Protein AF-0000000067513233 (afdb_homodimer)

Sequence (274 aa):
MIPERLVLDAGPLIALLHRSDPDHEEAVRGFRRLAEGGARLFLPMPVLFEVFKWLLFQAGPKAAREGLAKVEEGVVVVPFTLEDLEEVCLLLARLPGWGGTLEDTGVALLALRLGAPVWTLNYRDLGAFPALRFWTPMIPERLVLDAGPLIALLHRSDPDHEEAVRGFRRLAEGGARLFLPMPVLFEVFKWLLFQAGPKAAREGLAKVEEGVVVVPFTLEDLEEVCLLLARLPGWGGTLEDTGVALLALRLGAPVWTLNYRDLGAFPALRFWTP

Organism: Thermus thermophilus (strain ATCC 27634 / DSM 579 / HB8) (NCBI:txid300852)

Radius of gyration: 18.93 Å; Cα contacts (8 Å, |Δi|>4): 441; chains: 2; bounding box: 43×56×41 Å

InterPro domains:
  IPR002716 PIN domain [PF01850] (7-122)
  IPR029060 PIN-like domain superfamily [SSF88723] (5-133)

Solvent-accessible surface area (backbone atoms only — not comparable to full-atom values): 14603 Å² total; per-residue (Å²): 134,72,52,64,43,34,28,46,41,43,47,45,54,44,18,49,74,32,78,84,37,92,50,14,66,59,25,47,52,30,53,49,51,34,58,75,62,60,35,45,39,33,29,37,38,60,36,52,48,49,40,33,44,50,30,31,76,75,63,30,40,62,47,15,53,53,48,47,54,54,49,60,73,68,36,48,72,37,68,60,45,71,67,51,50,52,51,45,54,55,50,47,68,75,38,64,81,50,82,51,45,66,50,50,47,44,44,52,50,49,19,61,75,67,72,24,29,32,34,61,75,63,64,73,59,54,58,86,44,80,85,64,48,73,49,77,114,133,72,52,63,44,34,28,47,42,44,47,44,54,45,18,48,74,32,78,85,37,92,51,13,66,58,26,48,52,30,53,50,51,33,57,75,62,60,34,46,40,33,30,37,40,61,34,52,48,50,40,34,44,50,30,33,76,73,62,30,41,62,48,14,52,52,47,47,53,54,49,60,73,66,34,47,72,37,67,61,46,69,68,51,52,52,50,45,53,55,51,47,68,76,37,63,82,50,82,53,47,66,51,50,47,44,43,52,51,53,20,61,75,67,71,24,30,34,33,62,74,64,61,74,62,53,57,87,43,80,87,63,46,73,50,77,115

Nearest PDB structures (foldseek):
  5wz4-assembly1_B  TM=8.500E-01  e=8.900E-07  Mycobacterium tuberculosis H37Rv
  5wzf-assembly1_A  TM=8.574E-01  e=2.858E-06  Mycobacterium tuberculosis H37Rv
  4chg-assembly3_E  TM=7.855E-01  e=1.410E-05  Mycobacterium tuberculosis H37Rv
  5k8j-assembly1_B  TM=7.163E-01  e=5.444E-05  Caulobacter vibrioides CB15
  1y82-assembly2_D  TM=7.295E-01  e=3.883E-04  Pyrococcus furiosus

Secondary structure (DSSP, 8-state):
---SEEEE-HHHHHHHH-TTSTTHHHHHHHHHHHHHHTPEEEEEHHHHHHHHHHHHHHH-HHHHHHHHHHHHHHSEEE---HHHHHHHHHHHHH-TT----HHHHHHHHHHHHHT--EE-S-GGGGTT-TT--B---/---SEEEE-HHHHHHHH-TTSTTHHHHHHHHHHHHHHTPEEEEEHHHHHHHHHHHHHHH-HHHHHHHHHHHHHHSEEE---HHHHHHHHHHHHH-TT----HHHHHHHHHHHHHT--EE-S-GGGGTT-TT--B---

Foldseek 3Di:
DADQEEEEALALLLLCLPVPDPCNVQSVVVLVVNVVVNHAYEYEVVRLVVNLVVCCVPPNNVSSVVSSVVDVVRHHYDYCDPVNVVVLVVVCVVVVPQPADVSLSSRLVVCVVVVHAYEDPDCRNNVVPPSHHHDGD/DADQEEEEALALLLLCLPVPRPCNVQSVVVLVVNVVVNHAYEYEVVRLVVNLVVCCVPPNNVSSVVSSVVDVVRHHYDYCDPVNVVVLVVVCVVVVPQPADVSLSSRLVVCVVVVHAYEDPDCRNNVVPPSHHHDGD

pLDDT: mean 95.74, std 3.19, range [80.38, 98.88]

Structure (mmCIF, N/CA/C/O backbone):
data_AF-0000000067513233-model_v1
#
loop_
_entity.id
_entity.type
_entity.pdbx_description
1 polymer 'PIN domain-containing protein'
#
loop_
_atom_site.group_PDB
_atom_site.id
_atom_site.type_symbol
_atom_site.label_atom_id
_atom_site.label_alt_id
_atom_site.label_comp_id
_atom_site.label_asym_id
_atom_site.label_entity_id
_atom_site.label_seq_id
_atom_site.pdbx_PDB_ins_code
_atom_site.Cartn_x
_atom_site.Cartn_y
_atom_site.Cartn_z
_atom_site.occupancy
_atom_site.B_iso_or_equiv
_atom_site.auth_seq_id
_atom_site.auth_comp_id
_atom_site.auth_asym_id
_atom_site.auth_atom_id
_atom_site.pdbx_PDB_model_num
ATOM 1 N N . MET A 1 1 ? -6.922 25.969 15.281 1 89 1 MET A N 1
ATOM 2 C CA . MET A 1 1 ? -6.102 25.391 16.328 1 89 1 MET A CA 1
ATOM 3 C C . MET A 1 1 ? -5.293 24.203 15.805 1 89 1 MET A C 1
ATOM 5 O O . MET A 1 1 ? -5.77 23.453 14.953 1 89 1 MET A O 1
ATOM 9 N N . ILE A 1 2 ? -4.082 24.188 16.25 1 96.19 2 ILE A N 1
ATOM 10 C CA . ILE A 1 2 ? -3.215 23.094 15.828 1 96.19 2 ILE A CA 1
ATOM 11 C C . ILE A 1 2 ? -3.533 21.844 16.641 1 96.19 2 ILE A C 1
ATOM 13 O O . ILE A 1 2 ? -3.537 21.875 17.875 1 96.19 2 ILE A O 1
ATOM 17 N N . PRO A 1 3 ? -3.875 20.812 15.945 1 97.88 3 PRO A N 1
ATOM 18 C CA . PRO A 1 3 ? -4.156 19.578 16.688 1 97.88 3 PRO A CA 1
ATOM 19 C C . PRO A 1 3 ? -2.904 18.969 17.328 1 97.88 3 PRO A C 1
ATOM 21 O O . PRO A 1 3 ? -1.8 19.156 16.797 1 97.88 3 PRO A O 1
ATOM 24 N N . GLU A 1 4 ? -3.094 18.25 18.422 1 97.62 4 GLU A N 1
ATOM 25 C CA . GLU A 1 4 ? -1.978 17.547 19.047 1 97.62 4 GLU A CA 1
ATOM 26 C C . GLU A 1 4 ? -1.502 16.391 18.188 1 97.62 4 GLU A C 1
ATOM 28 O O . GLU A 1 4 ? -0.301 16.125 18.094 1 97.62 4 GLU A O 1
ATOM 33 N N . ARG A 1 5 ? -2.5 15.672 17.656 1 98.56 5 ARG A N 1
ATOM 34 C CA . ARG A 1 5 ? -2.273 14.562 16.734 1 98.56 5 ARG A CA 1
ATOM 35 C C . ARG A 1 5 ? -3.021 14.773 15.422 1 98.56 5 ARG A C 1
ATOM 37 O O . ARG A 1 5 ? -4.148 15.273 15.422 1 98.56 5 ARG A O 1
ATOM 44 N N . LEU A 1 6 ? -2.371 14.414 14.352 1 98.81 6 LEU A N 1
ATOM 45 C CA . LEU A 1 6 ? -2.961 14.562 13.023 1 98.81 6 LEU A CA 1
ATOM 46 C C . LEU A 1 6 ? -2.602 13.383 12.125 1 98.81 6 LEU A C 1
ATOM 48 O O . LEU A 1 6 ? -1.452 12.938 12.117 1 98.81 6 LEU A O 1
ATOM 52 N N . VAL A 1 7 ? -3.525 12.805 11.5 1 98.88 7 VAL A N 1
ATOM 53 C CA . VAL A 1 7 ? -3.283 11.766 10.508 1 98.88 7 VAL A CA 1
ATOM 54 C C . VAL A 1 7 ? -3.193 12.391 9.117 1 98.88 7 VAL A C 1
ATOM 56 O O . VAL A 1 7 ? -4.039 13.203 8.734 1 98.88 7 VAL A O 1
ATOM 59 N N . LEU A 1 8 ? -2.154 12.039 8.398 1 98.75 8 LEU A N 1
ATOM 60 C CA . LEU A 1 8 ? -1.925 12.609 7.078 1 98.75 8 LEU A CA 1
ATOM 61 C C . LEU A 1 8 ? -2.404 11.656 5.984 1 98.75 8 LEU A C 1
ATOM 63 O O . LEU A 1 8 ? -2.219 10.438 6.09 1 98.75 8 LEU A O 1
ATOM 67 N N . ASP A 1 9 ? -3.043 12.234 4.977 1 98.31 9 ASP A N 1
ATOM 68 C CA . ASP A 1 9 ? -3.256 11.578 3.691 1 98.31 9 ASP A CA 1
ATOM 69 C C . ASP A 1 9 ? -2.131 11.906 2.713 1 98.31 9 ASP A C 1
ATOM 71 O O . ASP A 1 9 ? -1.192 12.625 3.059 1 98.31 9 ASP A O 1
ATOM 75 N N . ALA A 1 10 ? -2.236 11.344 1.53 1 98.06 10 ALA A N 1
ATOM 76 C CA . ALA A 1 10 ? -1.126 11.469 0.589 1 98.06 10 ALA A CA 1
ATOM 77 C C . ALA A 1 10 ? -1.061 12.883 0.004 1 98.06 10 ALA A C 1
ATOM 79 O O . ALA A 1 10 ? 0.027 13.398 -0.266 1 98.06 10 ALA A O 1
ATOM 80 N N . GLY A 1 11 ? -2.221 13.539 -0.162 1 97.44 11 GLY A N 1
ATOM 81 C CA . GLY A 1 11 ? -2.326 14.805 -0.863 1 97.44 11 GLY A CA 1
ATOM 82 C C . GLY A 1 11 ? -1.412 15.875 -0.298 1 97.44 11 GLY A C 1
ATOM 83 O O . GLY A 1 11 ? -0.582 16.438 -1.019 1 97.44 11 GLY A O 1
ATOM 84 N N . PRO A 1 12 ? -1.551 16.172 0.97 1 98.38 12 PRO A N 1
ATOM 85 C CA . PRO A 1 12 ? -0.721 17.219 1.572 1 98.38 12 PRO A CA 1
ATOM 86 C C . PRO A 1 12 ? 0.773 16.922 1.45 1 98.38 12 PRO A C 1
ATOM 88 O O . PRO A 1 12 ? 1.569 17.844 1.249 1 98.38 12 PRO A O 1
ATOM 91 N N . LEU A 1 13 ? 1.169 15.648 1.583 1 98.38 13 LEU A N 1
ATOM 92 C CA . LEU A 1 13 ? 2.578 15.289 1.473 1 98.38 13 LEU A CA 1
ATOM 93 C C . LEU A 1 13 ? 3.074 15.461 0.041 1 98.38 13 LEU A C 1
ATOM 95 O O . LEU A 1 13 ? 4.172 15.984 -0.182 1 98.38 13 LEU A O 1
ATOM 99 N N . ILE A 1 14 ? 2.277 14.992 -0.937 1 97.81 14 ILE A N 1
ATOM 100 C CA . ILE A 1 14 ? 2.635 15.148 -2.344 1 97.81 14 ILE A CA 1
ATOM 101 C C . ILE A 1 14 ? 2.748 16.625 -2.688 1 97.81 14 ILE A C 1
ATOM 103 O O . ILE A 1 14 ? 3.717 17.062 -3.324 1 97.81 14 ILE A O 1
ATOM 107 N N . ALA A 1 15 ? 1.782 17.422 -2.225 1 97.75 15 ALA A N 1
ATOM 108 C CA . ALA A 1 15 ? 1.809 18.875 -2.455 1 97.75 15 ALA A CA 1
ATOM 109 C C . ALA A 1 15 ? 3.055 19.5 -1.84 1 97.75 15 ALA A C 1
ATOM 111 O O . ALA A 1 15 ? 3.646 20.422 -2.42 1 97.75 15 ALA A O 1
ATOM 112 N N . LEU A 1 16 ? 3.449 19.062 -0.661 1 97.94 16 LEU A N 1
ATOM 113 C CA . LEU A 1 16 ? 4.633 19.578 0.018 1 97.94 16 LEU A CA 1
ATOM 114 C C . LEU A 1 16 ? 5.895 19.281 -0.784 1 97.94 16 LEU A C 1
ATOM 116 O O . LEU A 1 16 ? 6.75 20.141 -0.953 1 97.94 16 LEU A O 1
ATOM 120 N N . LEU A 1 17 ? 5.973 18.078 -1.379 1 97.31 17 LEU A N 1
ATOM 121 C CA . LEU A 1 17 ? 7.219 17.562 -1.936 1 97.31 17 LEU A CA 1
ATOM 122 C C . LEU A 1 17 ? 7.332 17.906 -3.42 1 97.31 17 LEU A C 1
ATOM 124 O O . LEU A 1 17 ? 8.406 17.781 -4.008 1 97.31 17 LEU A O 1
ATOM 128 N N . HIS A 1 18 ? 6.234 18.234 -4.004 1 95.44 18 HIS A N 1
ATOM 129 C CA . HIS A 1 18 ? 6.219 18.578 -5.422 1 95.44 18 HIS A CA 1
ATOM 130 C C . HIS A 1 18 ? 6.027 20.078 -5.617 1 95.44 18 HIS A C 1
ATOM 132 O O . HIS A 1 18 ? 4.895 20.562 -5.66 1 95.44 18 HIS A O 1
ATOM 138 N N . ARG A 1 19 ? 6.988 20.812 -5.957 1 94.44 19 ARG A N 1
ATOM 139 C CA . ARG A 1 19 ? 7.027 22.266 -5.953 1 94.44 19 ARG A CA 1
ATOM 140 C C . ARG A 1 19 ? 6.043 22.844 -6.969 1 94.44 19 ARG A C 1
ATOM 142 O O . ARG A 1 19 ? 5.531 23.953 -6.785 1 94.44 19 ARG A O 1
ATOM 149 N N . SER A 1 20 ? 5.785 22.109 -8.047 1 94.25 20 SER A N 1
ATOM 150 C CA . SER A 1 20 ? 4.918 22.641 -9.094 1 94.25 20 SER A CA 1
ATOM 151 C C . SER A 1 20 ? 3.455 22.312 -8.812 1 94.25 20 SER A C 1
ATOM 153 O O . SER A 1 20 ? 2.578 22.641 -9.625 1 94.25 20 SER A O 1
ATOM 155 N N . ASP A 1 21 ? 3.215 21.625 -7.699 1 95.38 21 ASP A N 1
ATOM 156 C CA . ASP A 1 21 ? 1.837 21.328 -7.32 1 95.38 21 ASP A CA 1
ATOM 157 C C . ASP A 1 21 ? 1.065 22.609 -7.008 1 95.38 21 ASP A C 1
ATOM 159 O O . ASP A 1 21 ? 1.588 23.516 -6.344 1 95.38 21 ASP A O 1
ATOM 163 N N . PRO A 1 22 ? -0.157 22.75 -7.48 1 96.44 22 PRO A N 1
ATOM 164 C CA . PRO A 1 22 ? -0.942 23.953 -7.219 1 96.44 22 PRO A CA 1
ATOM 165 C C . PRO A 1 22 ? -1.142 24.219 -5.727 1 96.44 22 PRO A C 1
ATOM 167 O O . PRO A 1 22 ? -1.318 25.359 -5.32 1 96.44 22 PRO A O 1
ATOM 170 N N . ASP A 1 23 ? -1.075 23.172 -4.922 1 97 23 ASP A N 1
ATOM 171 C CA . ASP A 1 23 ? -1.316 23.312 -3.486 1 97 23 ASP A CA 1
ATOM 172 C C . ASP A 1 23 ? -0.002 23.375 -2.711 1 97 23 ASP A C 1
ATOM 174 O O . ASP A 1 23 ? 0.007 23.25 -1.484 1 97 23 ASP A O 1
ATOM 178 N N . HIS A 1 24 ? 1.13 23.547 -3.396 1 97.88 24 HIS A N 1
ATOM 179 C CA . HIS A 1 24 ? 2.443 23.469 -2.766 1 97.88 24 HIS A CA 1
ATOM 180 C C . HIS A 1 24 ? 2.584 24.516 -1.664 1 97.88 24 HIS A C 1
ATOM 182 O O . HIS A 1 24 ? 2.961 24.188 -0.537 1 97.88 24 HIS A O 1
ATOM 188 N N . GLU A 1 25 ? 2.234 25.75 -1.944 1 97.81 25 GLU A N 1
ATOM 189 C CA . GLU A 1 25 ? 2.42 26.828 -0.977 1 97.81 25 GLU A CA 1
ATOM 190 C C . GLU A 1 25 ? 1.547 26.609 0.257 1 97.81 25 GLU A C 1
ATOM 192 O O . GLU A 1 25 ? 1.987 26.859 1.383 1 97.81 25 GLU A O 1
ATOM 197 N N . GLU A 1 26 ? 0.381 26.188 0.024 1 97.31 26 GLU A N 1
ATOM 198 C CA . GLU A 1 26 ? -0.511 25.906 1.144 1 97.31 26 GLU A CA 1
ATOM 199 C C . GLU A 1 26 ? 0.016 24.75 1.985 1 97.31 26 GLU A C 1
ATOM 201 O O . GLU A 1 26 ? -0.091 24.766 3.213 1 97.31 26 GLU A O 1
ATOM 206 N N . ALA A 1 27 ? 0.52 23.703 1.369 1 98.19 27 ALA A N 1
ATOM 207 C CA . ALA A 1 27 ? 1.098 22.562 2.078 1 98.19 27 ALA A CA 1
ATOM 208 C C . ALA A 1 27 ? 2.29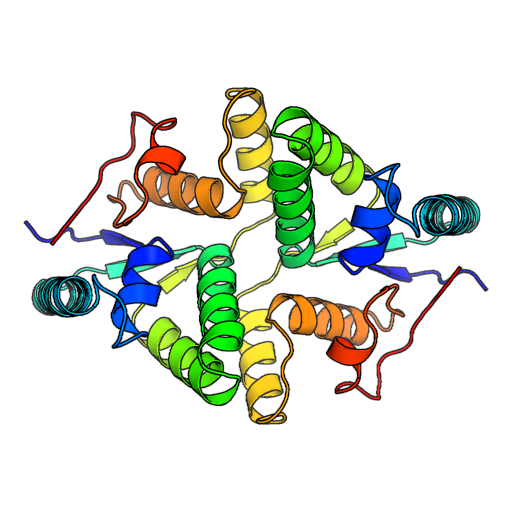5 23 2.922 1 98.19 27 ALA A C 1
ATOM 210 O O . ALA A 1 27 ? 2.416 22.594 4.086 1 98.19 27 ALA A O 1
ATOM 211 N N . VAL A 1 28 ? 3.148 23.828 2.346 1 98 28 VAL A N 1
ATOM 212 C CA . VAL A 1 28 ? 4.316 24.312 3.068 1 98 28 VAL A CA 1
ATOM 213 C C . VAL A 1 28 ? 3.873 25.094 4.309 1 98 28 VAL A C 1
ATOM 215 O O . VAL A 1 28 ? 4.371 24.844 5.41 1 98 28 VAL A O 1
ATOM 218 N N . ARG A 1 29 ? 2.953 26 4.102 1 97.88 29 ARG A N 1
ATOM 219 C CA . ARG A 1 29 ? 2.441 26.797 5.219 1 97.88 29 ARG A CA 1
ATOM 220 C C . ARG A 1 29 ? 1.815 25.891 6.281 1 97.88 29 ARG A C 1
ATOM 222 O O . ARG A 1 29 ? 2.029 26.094 7.48 1 97.88 29 ARG A O 1
ATOM 229 N N . GLY A 1 30 ? 1.032 24.938 5.816 1 98.25 30 GLY A N 1
ATOM 230 C CA . GLY A 1 30 ? 0.389 24.016 6.734 1 98.25 30 GLY A CA 1
ATOM 231 C C . GLY A 1 30 ? 1.375 23.219 7.562 1 98.25 30 GLY A C 1
ATOM 232 O O . GLY A 1 30 ? 1.243 23.125 8.789 1 98.25 30 GLY A O 1
ATOM 233 N N . PHE A 1 31 ? 2.361 22.609 6.957 1 98.25 31 PHE A N 1
ATOM 234 C CA . PHE A 1 31 ? 3.338 21.797 7.668 1 98.25 31 PHE A CA 1
ATOM 235 C C . PHE A 1 31 ? 4.164 22.656 8.625 1 98.25 31 PHE A C 1
ATOM 237 O O . PHE A 1 31 ? 4.559 22.188 9.695 1 98.25 31 PHE A O 1
ATOM 244 N N . ARG A 1 32 ? 4.434 23.906 8.219 1 97.81 32 ARG A N 1
ATOM 245 C CA . ARG A 1 32 ? 5.133 24.812 9.117 1 97.81 32 ARG A CA 1
ATOM 246 C C . ARG A 1 32 ? 4.316 25.094 10.375 1 97.81 32 ARG A C 1
ATOM 248 O O . ARG A 1 32 ? 4.848 25.047 11.484 1 97.81 32 ARG A O 1
ATOM 255 N N . ARG A 1 33 ? 3.047 25.375 10.172 1 98 33 ARG A N 1
ATOM 256 C CA . ARG A 1 33 ? 2.156 25.625 11.305 1 98 33 ARG A CA 1
ATOM 257 C C . ARG A 1 33 ? 2.096 24.406 12.227 1 98 33 ARG A C 1
ATOM 259 O O . ARG A 1 33 ? 2.127 24.547 13.453 1 98 33 ARG A O 1
ATOM 266 N N . LEU A 1 34 ? 1.993 23.266 11.664 1 98.25 34 LEU A N 1
ATOM 267 C CA . LEU A 1 34 ? 1.936 22.031 12.445 1 98.25 34 LEU A CA 1
ATOM 268 C C . LEU A 1 34 ? 3.217 21.828 13.25 1 98.25 34 LEU A C 1
ATOM 270 O O . LEU A 1 34 ? 3.168 21.469 14.422 1 98.25 34 LEU A O 1
ATOM 274 N N . ALA A 1 35 ? 4.324 22.047 12.602 1 96.81 35 ALA A N 1
ATOM 275 C CA . ALA A 1 35 ? 5.617 21.906 13.258 1 96.81 35 ALA A CA 1
ATOM 276 C C . ALA A 1 35 ? 5.762 22.891 14.414 1 96.81 35 ALA A C 1
ATOM 278 O O . ALA A 1 35 ? 6.191 22.531 15.508 1 96.81 35 ALA A O 1
ATOM 279 N N . GLU A 1 36 ? 5.359 24.109 14.188 1 96.75 36 GLU A N 1
ATOM 280 C CA . GLU A 1 36 ? 5.453 25.172 15.195 1 96.75 36 GLU A CA 1
ATOM 281 C C . GLU A 1 36 ? 4.516 24.891 16.375 1 96.75 36 GLU A C 1
ATOM 283 O O . GLU A 1 36 ? 4.832 25.219 17.516 1 96.75 36 GLU A O 1
ATOM 288 N N . GLY A 1 37 ? 3.43 24.328 16.078 1 97.12 37 GLY A N 1
ATOM 289 C CA . GLY A 1 37 ? 2.432 24.047 17.094 1 97.12 37 GLY A CA 1
ATOM 290 C C . GLY A 1 37 ? 2.701 22.766 17.844 1 97.12 37 GLY A C 1
ATOM 291 O O . GLY A 1 37 ? 1.997 22.438 18.812 1 97.12 37 GLY A O 1
ATOM 292 N N . GLY A 1 38 ? 3.662 21.953 17.344 1 96.94 38 GLY A N 1
ATOM 293 C CA . GLY A 1 38 ? 4.07 20.75 18.047 1 96.94 38 GLY A CA 1
ATOM 294 C C . GLY A 1 38 ? 3.18 19.547 17.766 1 96.94 38 GLY A C 1
ATOM 295 O O . GLY A 1 38 ? 3.082 18.625 18.578 1 96.94 38 GLY A O 1
ATOM 296 N N . ALA A 1 39 ? 2.504 19.578 16.656 1 98.25 39 ALA A N 1
ATOM 297 C CA . ALA A 1 39 ? 1.621 18.469 16.281 1 98.25 39 ALA A CA 1
ATOM 298 C C . ALA A 1 39 ? 2.418 17.203 16 1 98.25 39 ALA A C 1
ATOM 300 O O . ALA A 1 39 ? 3.48 17.25 15.383 1 98.25 39 ALA A O 1
ATOM 301 N N . ARG A 1 40 ? 1.932 16.047 16.547 1 98.44 40 ARG A N 1
ATOM 302 C CA . ARG A 1 40 ? 2.459 14.75 16.125 1 98.44 40 ARG A CA 1
ATOM 303 C C . ARG A 1 40 ? 1.732 14.234 14.891 1 98.44 40 ARG A C 1
ATOM 305 O O . ARG A 1 40 ? 0.509 14.086 14.906 1 98.44 40 ARG A O 1
ATOM 312 N N . LEU A 1 41 ? 2.475 14 13.867 1 98.81 41 LEU A N 1
ATOM 313 C CA . LEU A 1 41 ? 1.901 13.617 12.586 1 98.81 41 LEU A CA 1
ATOM 314 C C . LEU A 1 41 ? 2.004 12.109 12.375 1 98.81 41 LEU A C 1
ATOM 316 O O . LEU A 1 41 ? 3.078 11.523 12.539 1 98.81 41 LEU A O 1
ATOM 320 N N . PHE A 1 42 ? 0.91 11.469 12.086 1 98.88 42 PHE A N 1
ATOM 321 C CA . PHE A 1 42 ? 0.845 10.031 11.844 1 98.88 42 PHE A CA 1
ATOM 322 C C . PHE A 1 42 ? 0.505 9.742 10.391 1 98.88 42 PHE A C 1
ATOM 324 O O . PHE A 1 42 ? -0.33 10.422 9.789 1 98.88 42 PHE A O 1
ATOM 331 N N . LEU A 1 43 ? 1.158 8.797 9.828 1 98.81 43 LEU A N 1
ATOM 332 C CA . LEU A 1 43 ? 0.978 8.406 8.438 1 98.81 43 LEU A CA 1
ATOM 333 C C . LEU A 1 43 ? 0.791 6.898 8.312 1 98.81 43 LEU A C 1
ATOM 335 O O . LEU A 1 43 ? 1.717 6.129 8.578 1 98.81 43 LEU A O 1
ATOM 339 N N . PRO A 1 44 ? -0.446 6.461 7.926 1 98.25 44 PRO A N 1
ATOM 340 C CA . PRO A 1 44 ? -0.537 5.031 7.617 1 98.25 44 PRO A CA 1
ATOM 341 C C . PRO A 1 44 ? 0.454 4.594 6.539 1 98.25 44 PRO A C 1
ATOM 343 O O . PRO A 1 44 ? 0.598 5.27 5.52 1 98.25 44 PRO A O 1
ATOM 346 N N . MET A 1 45 ? 1.066 3.531 6.734 1 97.62 45 MET A N 1
ATOM 347 C CA . MET A 1 45 ? 2.137 3.059 5.863 1 97.62 45 MET A CA 1
ATOM 348 C C . MET A 1 45 ? 1.655 2.951 4.422 1 97.62 45 MET A C 1
ATOM 350 O O . MET A 1 45 ? 2.381 3.309 3.49 1 97.62 45 MET A O 1
ATOM 354 N N . PRO A 1 46 ? 0.421 2.498 4.102 1 97.25 46 PRO A N 1
ATOM 355 C CA . PRO A 1 46 ? -0.012 2.438 2.703 1 97.25 46 PRO A CA 1
ATOM 356 C C . PRO A 1 46 ? 0.021 3.801 2.016 1 97.25 46 PRO A C 1
ATOM 358 O O . PRO A 1 46 ? 0.237 3.881 0.804 1 97.25 46 PRO A O 1
ATOM 361 N N . VAL A 1 47 ? -0.175 4.852 2.77 1 98.06 47 VAL A N 1
ATOM 362 C CA . VAL A 1 47 ? -0.134 6.203 2.221 1 98.06 47 VAL A CA 1
ATOM 363 C C . VAL A 1 47 ? 1.299 6.562 1.833 1 98.06 47 VAL A C 1
ATOM 365 O O . VAL A 1 47 ? 1.524 7.254 0.838 1 98.06 47 VAL A O 1
ATOM 368 N N . LEU A 1 48 ? 2.246 6.094 2.639 1 98.06 48 LEU A N 1
ATOM 369 C CA . LEU A 1 48 ? 3.652 6.289 2.301 1 98.06 48 LEU A CA 1
ATOM 370 C C . LEU A 1 48 ? 3.98 5.66 0.951 1 98.06 48 LEU A C 1
ATOM 372 O O . LEU A 1 48 ? 4.73 6.238 0.159 1 98.06 48 LEU A O 1
ATOM 376 N N . PHE A 1 49 ? 3.414 4.504 0.688 1 97.75 49 PHE A N 1
ATOM 377 C CA . PHE A 1 49 ? 3.615 3.834 -0.591 1 97.75 49 PHE A CA 1
ATOM 378 C C . PHE A 1 49 ? 3.092 4.688 -1.739 1 97.75 49 PHE A C 1
ATOM 380 O O . PHE A 1 49 ? 3.729 4.781 -2.791 1 97.75 49 PHE A O 1
ATOM 387 N N . GLU A 1 50 ? 1.99 5.301 -1.542 1 97.56 50 GLU A N 1
ATOM 388 C CA . GLU A 1 50 ? 1.397 6.172 -2.555 1 97.56 50 GLU A CA 1
ATOM 389 C C . GLU A 1 50 ? 2.287 7.379 -2.834 1 97.56 50 GLU A C 1
ATOM 391 O O . GLU A 1 50 ? 2.52 7.73 -3.994 1 97.56 50 GLU A O 1
ATOM 396 N N . VAL A 1 51 ? 2.748 7.969 -1.783 1 97.88 51 VAL A N 1
ATOM 397 C CA . VAL A 1 51 ? 3.586 9.156 -1.916 1 97.88 51 VAL A CA 1
ATOM 398 C C . VAL A 1 51 ? 4.867 8.805 -2.666 1 97.88 51 VAL A C 1
ATOM 400 O O . VAL A 1 51 ? 5.258 9.5 -3.605 1 97.88 51 VAL A O 1
ATOM 403 N N . PHE A 1 52 ? 5.449 7.695 -2.27 1 97.88 52 PHE A N 1
ATOM 404 C CA . PHE A 1 52 ? 6.672 7.246 -2.92 1 97.88 52 PHE A CA 1
ATOM 405 C C . PHE A 1 52 ? 6.438 7 -4.406 1 97.88 52 PHE A C 1
ATOM 407 O O . PHE A 1 52 ? 7.211 7.465 -5.246 1 97.88 52 PHE A O 1
ATOM 414 N N . LYS A 1 53 ? 5.422 6.312 -4.652 1 97.44 53 LYS A N 1
ATOM 415 C CA . LYS A 1 53 ? 5.098 5.934 -6.023 1 97.44 53 LYS A CA 1
ATOM 416 C C . LYS A 1 53 ? 4.805 7.16 -6.883 1 97.44 53 LYS A C 1
ATOM 418 O O . LYS A 1 53 ? 5.246 7.242 -8.031 1 97.44 53 LYS A O 1
ATOM 423 N N . TRP A 1 54 ? 4.066 8.055 -6.367 1 97.25 54 TRP A N 1
ATOM 424 C CA . TRP A 1 54 ? 3.781 9.297 -7.086 1 97.25 54 TRP A CA 1
ATOM 425 C C . TRP A 1 54 ? 5.07 10.039 -7.426 1 97.25 54 TRP A C 1
ATOM 427 O O . TRP A 1 54 ? 5.281 10.43 -8.578 1 97.25 54 TRP A O 1
ATOM 437 N N . LEU A 1 55 ? 5.973 10.203 -6.453 1 96.69 55 LEU A N 1
ATOM 438 C CA . LEU A 1 55 ? 7.234 10.906 -6.66 1 96.69 55 LEU A CA 1
ATOM 439 C C . LEU A 1 55 ? 8.102 10.172 -7.676 1 96.69 55 LEU A C 1
ATOM 441 O O . LEU A 1 55 ? 8.742 10.805 -8.523 1 96.69 55 LEU A O 1
ATOM 445 N N . LEU A 1 56 ? 8.07 8.883 -7.535 1 96.06 56 LEU A N 1
ATOM 446 C CA . LEU A 1 56 ? 8.852 8.055 -8.445 1 96.06 56 LEU A CA 1
ATOM 447 C C . LEU A 1 56 ? 8.445 8.312 -9.898 1 96.06 56 LEU A C 1
ATOM 449 O O . LEU A 1 56 ? 9.305 8.555 -10.75 1 96.06 56 LEU A O 1
ATOM 453 N N . PHE A 1 57 ? 7.168 8.359 -10.156 1 96.06 57 PHE A N 1
ATOM 454 C CA . PHE A 1 57 ? 6.676 8.438 -11.523 1 96.06 57 PHE A CA 1
ATOM 455 C C . PHE A 1 57 ? 6.676 9.883 -12.016 1 96.06 57 PHE A C 1
ATOM 457 O O . PHE A 1 57 ? 6.867 10.141 -13.211 1 96.06 57 PHE A O 1
ATOM 464 N N . GLN A 1 58 ? 6.543 10.82 -11.125 1 96 58 GLN A N 1
ATOM 465 C CA . GLN A 1 58 ? 6.434 12.219 -11.523 1 96 58 GLN A CA 1
ATOM 466 C C . GLN A 1 58 ? 7.805 12.891 -11.57 1 96 58 GLN A C 1
ATOM 468 O O . GLN A 1 58 ? 8.047 13.773 -12.391 1 96 58 GLN A O 1
ATOM 473 N N . ALA A 1 59 ? 8.75 12.453 -10.664 1 94.38 59 ALA A N 1
ATOM 474 C CA . ALA A 1 59 ? 9.984 13.219 -10.5 1 94.38 59 ALA A CA 1
ATOM 475 C C . ALA A 1 59 ? 11.203 12.312 -10.547 1 94.38 59 ALA A C 1
ATOM 477 O O . ALA A 1 59 ? 12.344 12.789 -10.5 1 94.38 59 ALA A O 1
ATOM 478 N N . GLY A 1 60 ? 11.023 11.008 -10.625 1 94.12 60 GLY A N 1
ATOM 479 C CA . GLY A 1 60 ? 12.125 10.078 -10.789 1 94.12 60 GLY A CA 1
ATOM 480 C C . GLY A 1 60 ? 12.594 9.469 -9.477 1 94.12 60 GLY A C 1
ATOM 481 O O . GLY A 1 60 ? 12.109 9.844 -8.406 1 94.12 60 GLY A O 1
ATOM 482 N N . PRO A 1 61 ? 13.523 8.516 -9.562 1 94.44 61 PRO A N 1
ATOM 483 C CA . PRO A 1 61 ? 13.945 7.727 -8.406 1 94.44 61 PRO A CA 1
ATOM 484 C C . PRO A 1 61 ? 14.617 8.57 -7.324 1 94.44 61 PRO A C 1
ATOM 486 O O . PRO A 1 61 ? 14.406 8.336 -6.129 1 94.44 61 PRO A O 1
ATOM 489 N N . LYS A 1 62 ? 15.453 9.508 -7.707 1 93.5 62 LYS A N 1
ATOM 490 C CA . LYS A 1 62 ? 16.125 10.352 -6.73 1 93.5 62 LYS A CA 1
ATOM 491 C C . LYS A 1 62 ? 15.133 11.141 -5.891 1 93.5 62 LYS A C 1
ATOM 493 O O . LYS A 1 62 ? 15.227 11.172 -4.664 1 93.5 62 LYS A O 1
ATOM 498 N N . ALA A 1 63 ? 14.164 11.703 -6.531 1 94 63 ALA A N 1
ATOM 499 C CA . ALA A 1 63 ? 13.133 12.469 -5.84 1 94 63 ALA A CA 1
ATOM 500 C C . ALA A 1 63 ? 12.32 11.578 -4.902 1 94 63 ALA A C 1
ATOM 502 O O . ALA A 1 63 ? 11.969 11.984 -3.797 1 94 63 ALA A O 1
ATOM 503 N N . ALA A 1 64 ? 12 10.398 -5.355 1 95.75 64 ALA A N 1
ATOM 504 C CA . ALA A 1 64 ? 11.234 9.438 -4.555 1 95.75 64 ALA A CA 1
ATOM 505 C C . ALA A 1 64 ? 12 9.062 -3.285 1 95.75 64 ALA A C 1
ATOM 507 O O . ALA A 1 64 ? 11.422 9.055 -2.193 1 95.75 64 ALA A O 1
ATOM 508 N N . ARG A 1 65 ? 13.281 8.828 -3.395 1 94.5 65 ARG A N 1
ATOM 509 C CA . ARG A 1 65 ? 14.102 8.438 -2.252 1 94.5 65 ARG A CA 1
ATOM 510 C C . ARG A 1 65 ? 14.25 9.586 -1.266 1 94.5 65 ARG A C 1
ATOM 512 O O . ARG A 1 65 ? 14.164 9.391 -0.052 1 94.5 65 ARG A O 1
ATOM 519 N N . GLU A 1 66 ? 14.531 10.734 -1.806 1 94.06 66 GLU A N 1
ATOM 520 C CA . GLU A 1 66 ? 14.664 11.914 -0.954 1 94.06 66 GLU A CA 1
ATOM 521 C C . GLU A 1 66 ? 13.344 12.234 -0.249 1 94.06 66 GLU A C 1
ATOM 523 O O . GLU A 1 66 ? 13.336 12.602 0.928 1 94.06 66 GLU A O 1
ATOM 528 N N . GLY A 1 67 ? 12.242 12.141 -1.034 1 95.5 67 GLY A N 1
ATOM 529 C CA . GLY A 1 67 ? 10.93 12.328 -0.436 1 95.5 67 GLY A CA 1
ATOM 530 C C . GLY A 1 67 ? 10.633 11.344 0.675 1 95.5 67 GLY A C 1
ATOM 531 O O . GLY A 1 67 ? 10.125 11.719 1.733 1 95.5 67 GLY A O 1
ATOM 532 N N . LEU A 1 68 ? 10.938 10.102 0.441 1 95.69 68 LEU A N 1
ATOM 533 C CA . LEU A 1 68 ? 10.758 9.062 1.445 1 95.69 68 LEU A CA 1
ATOM 534 C C . LEU A 1 68 ? 11.516 9.406 2.727 1 95.69 68 LEU A C 1
ATOM 536 O O . LEU A 1 68 ? 10.953 9.312 3.822 1 95.69 68 LEU A O 1
ATOM 540 N N . ALA A 1 69 ? 12.766 9.766 2.621 1 94.5 69 ALA A N 1
ATOM 541 C CA . ALA A 1 69 ? 13.602 10.125 3.768 1 94.5 69 ALA A CA 1
ATOM 542 C C . ALA A 1 69 ? 13.008 11.312 4.527 1 94.5 69 ALA A C 1
ATOM 544 O O . ALA A 1 69 ? 12.953 11.305 5.758 1 94.5 69 ALA A O 1
ATOM 545 N N . LYS A 1 70 ? 12.555 12.281 3.824 1 95.38 70 LYS A N 1
ATOM 546 C CA . LYS A 1 70 ? 11.977 13.477 4.43 1 95.38 70 LYS A CA 1
ATOM 547 C C . LYS A 1 70 ? 10.695 13.141 5.195 1 95.38 70 LYS A C 1
ATOM 549 O O . LYS A 1 70 ? 10.477 13.648 6.297 1 95.38 70 LYS A O 1
ATOM 554 N N . VAL A 1 71 ? 9.852 12.312 4.582 1 96.56 71 VAL A N 1
ATOM 555 C CA . VAL A 1 71 ? 8.602 11.922 5.23 1 96.56 71 VAL A CA 1
ATOM 556 C C . VAL A 1 71 ? 8.906 11.133 6.504 1 96.56 71 VAL A C 1
ATOM 558 O O . VAL A 1 71 ? 8.344 11.414 7.566 1 96.56 71 VAL A O 1
ATOM 561 N N . GLU A 1 72 ? 9.773 10.203 6.422 1 94.75 72 GLU A N 1
ATOM 562 C CA . GLU A 1 72 ? 10.078 9.359 7.57 1 94.75 72 GLU A CA 1
ATOM 563 C C . GLU A 1 72 ? 10.648 10.18 8.727 1 94.75 72 GLU A C 1
ATOM 565 O O . GLU A 1 72 ? 10.43 9.844 9.891 1 94.75 72 GLU A O 1
ATOM 570 N N . GLU A 1 73 ? 11.328 11.258 8.406 1 94.19 73 GLU A N 1
ATOM 571 C CA . GLU A 1 73 ? 11.914 12.117 9.422 1 94.19 73 GLU A CA 1
ATOM 572 C C . GLU A 1 73 ? 10.836 12.914 10.156 1 94.19 73 GLU A C 1
ATOM 574 O O . GLU A 1 73 ? 11 13.25 11.336 1 94.19 73 GLU A O 1
ATOM 579 N N . GLY A 1 74 ? 9.758 13.133 9.508 1 95.88 74 GLY A N 1
ATOM 580 C CA . GLY A 1 74 ? 8.828 14.125 10.023 1 95.88 74 GLY A CA 1
ATOM 581 C C . GLY A 1 74 ? 7.531 13.516 10.531 1 95.88 74 GLY A C 1
ATOM 582 O O . GLY A 1 74 ? 6.715 14.203 11.148 1 95.88 74 GLY A O 1
ATOM 583 N N . VAL A 1 75 ? 7.371 12.242 10.273 1 98.19 75 VAL A N 1
ATOM 584 C CA . VAL A 1 75 ? 6.078 11.672 10.641 1 98.19 75 VAL A CA 1
ATOM 585 C C . VAL A 1 75 ? 6.277 10.312 11.305 1 98.19 75 VAL A C 1
ATOM 587 O O . VAL A 1 75 ? 7.348 9.711 11.195 1 98.19 75 VAL A O 1
ATOM 590 N N . VAL A 1 76 ? 5.328 9.906 12.133 1 98.31 76 VAL A N 1
ATOM 591 C CA . VAL A 1 76 ? 5.25 8.547 12.656 1 98.31 76 VAL A CA 1
ATOM 592 C C . VAL A 1 76 ? 4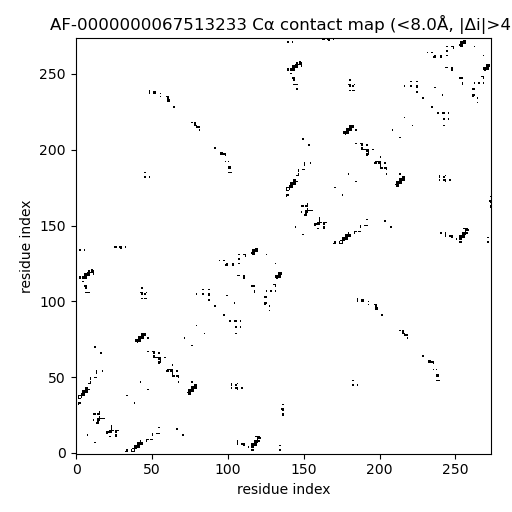.535 7.648 11.656 1 98.31 76 VAL A C 1
ATOM 594 O O . VAL A 1 76 ? 3.314 7.738 11.492 1 98.31 76 VAL A O 1
ATOM 597 N N . VAL A 1 77 ? 5.266 6.785 11.023 1 98.44 77 VAL A N 1
ATOM 598 C CA . VAL A 1 77 ? 4.664 5.832 10.094 1 98.44 77 VAL A CA 1
ATOM 599 C C . VAL A 1 77 ? 4.016 4.688 10.867 1 98.44 77 VAL A C 1
ATOM 601 O O . VAL A 1 77 ? 4.664 4.055 11.703 1 98.44 77 VAL A O 1
ATOM 604 N N . VAL A 1 78 ? 2.793 4.395 10.633 1 98.31 78 VAL A N 1
ATOM 605 C CA . VAL A 1 78 ? 2.055 3.357 11.344 1 98.31 78 VAL A CA 1
ATOM 606 C C . VAL A 1 78 ? 1.791 2.178 10.414 1 98.31 78 VAL A C 1
ATOM 608 O O . VAL A 1 78 ? 1.108 2.324 9.398 1 98.31 78 VAL A O 1
ATOM 611 N N . PRO A 1 79 ? 2.305 1.016 10.758 1 97.5 79 PRO A N 1
ATOM 612 C CA . PRO A 1 79 ? 2.072 -0.161 9.914 1 97.5 79 PRO A CA 1
ATOM 613 C C . PRO A 1 79 ? 0.593 -0.513 9.781 1 97.5 79 PRO A C 1
ATOM 615 O O . PRO A 1 79 ? -0.197 -0.215 10.688 1 97.5 79 PRO A O 1
ATOM 618 N N . PHE A 1 80 ? 0.235 -1.049 8.625 1 97.44 80 PHE A N 1
ATOM 619 C CA . PHE A 1 80 ? -1.071 -1.649 8.383 1 97.44 80 PHE A CA 1
ATOM 620 C C . PHE A 1 80 ? -1.033 -3.15 8.641 1 97.44 80 PHE A C 1
ATOM 622 O O . PHE A 1 80 ? -0.431 -3.902 7.871 1 97.44 80 PHE A O 1
ATOM 629 N N . THR A 1 81 ? -1.695 -3.637 9.75 1 97.19 81 THR A N 1
ATOM 630 C CA . THR A 1 81 ? -1.574 -5.008 10.234 1 97.19 81 THR A CA 1
ATOM 631 C C . THR A 1 81 ? -2.672 -5.891 9.648 1 97.19 81 THR A C 1
ATOM 633 O O . THR A 1 81 ? -3.568 -5.398 8.961 1 97.19 81 THR A O 1
ATOM 636 N N . LEU A 1 82 ? -2.51 -7.203 9.922 1 96.94 82 LEU A N 1
ATOM 637 C CA . LEU A 1 82 ? -3.564 -8.133 9.523 1 96.94 82 LEU A CA 1
ATOM 638 C C . LEU A 1 82 ? -4.871 -7.809 10.242 1 96.94 82 LEU A C 1
ATOM 640 O O . LEU A 1 82 ? -5.953 -7.992 9.68 1 96.94 82 LEU A O 1
ATOM 644 N N . GLU A 1 83 ? -4.734 -7.348 11.477 1 96.69 83 GLU A N 1
ATOM 645 C CA . GLU A 1 83 ? -5.918 -6.914 12.211 1 96.69 83 GLU A CA 1
ATOM 646 C C . GLU A 1 83 ? -6.574 -5.711 11.539 1 96.69 83 GLU A C 1
ATOM 648 O O . GLU A 1 83 ? -7.801 -5.625 11.469 1 96.69 83 GLU A O 1
ATOM 653 N N . ASP A 1 84 ? -5.789 -4.793 11.055 1 96.62 84 ASP A N 1
ATOM 654 C CA . ASP A 1 84 ? -6.32 -3.658 10.305 1 96.62 84 ASP A CA 1
ATOM 655 C C . ASP A 1 84 ? -7.047 -4.121 9.047 1 96.62 84 ASP A C 1
ATOM 657 O O . ASP A 1 84 ? -8.109 -3.604 8.711 1 96.62 84 ASP A O 1
ATOM 661 N N . LEU A 1 85 ? -6.422 -5.059 8.336 1 96.12 85 LEU A N 1
ATOM 662 C CA . LEU A 1 85 ? -7.035 -5.59 7.125 1 96.12 85 LEU A CA 1
ATOM 663 C C . LEU A 1 85 ? -8.398 -6.195 7.43 1 96.12 85 LEU A C 1
ATOM 665 O O . LEU A 1 85 ? -9.359 -5.984 6.68 1 96.12 85 LEU A O 1
ATOM 669 N N . GLU A 1 86 ? -8.484 -6.938 8.531 1 95.56 86 GLU A N 1
ATOM 670 C CA . GLU A 1 86 ? -9.758 -7.508 8.945 1 95.56 86 GLU A CA 1
ATOM 671 C C . GLU A 1 86 ? -10.789 -6.418 9.219 1 95.56 86 GLU A C 1
ATOM 673 O O . GLU A 1 86 ? -11.945 -6.527 8.805 1 95.56 86 GLU A O 1
ATOM 678 N N . GLU A 1 87 ? -10.367 -5.414 9.914 1 94.94 87 GLU A N 1
ATOM 679 C CA . GLU A 1 87 ? -11.258 -4.301 10.227 1 94.94 87 GLU A CA 1
ATOM 680 C C . GLU A 1 87 ? -11.719 -3.59 8.953 1 94.94 87 GLU A C 1
ATOM 682 O O . GLU A 1 87 ? -12.883 -3.197 8.844 1 94.94 87 GLU A O 1
ATOM 687 N N . VAL A 1 88 ? -10.844 -3.461 8.055 1 92.56 88 VAL A N 1
ATOM 688 C CA . VAL A 1 88 ? -11.156 -2.82 6.781 1 92.56 88 VAL A CA 1
ATOM 689 C C . VAL A 1 88 ? -12.195 -3.652 6.023 1 92.56 88 VAL A C 1
ATOM 691 O O . VAL A 1 88 ? -13.125 -3.104 5.434 1 92.56 88 VAL A O 1
ATOM 694 N N . CYS A 1 89 ? -11.945 -4.93 5.996 1 91.25 89 CYS A N 1
ATOM 695 C CA . CYS A 1 89 ? -12.891 -5.812 5.32 1 91.25 89 CYS A CA 1
ATOM 696 C C . CYS A 1 89 ? -14.281 -5.684 5.918 1 91.25 89 CYS A C 1
ATOM 698 O O . CYS A 1 89 ? -15.273 -5.629 5.188 1 91.25 89 CYS A O 1
ATOM 700 N N . LEU A 1 90 ? -14.352 -5.586 7.227 1 91.38 90 LEU A N 1
ATOM 701 C CA . LEU A 1 90 ? -15.633 -5.406 7.91 1 91.38 90 LEU A CA 1
ATOM 702 C C . LEU A 1 90 ? -16.25 -4.055 7.562 1 91.38 90 LEU A C 1
ATOM 704 O O . LEU A 1 90 ? -17.453 -3.957 7.332 1 91.38 90 LEU A O 1
ATOM 708 N N . LEU A 1 91 ? -15.453 -3.059 7.539 1 89.44 91 LEU A N 1
ATOM 709 C CA . LEU A 1 91 ? -15.898 -1.711 7.195 1 89.44 91 LEU A CA 1
ATOM 710 C C . LEU A 1 91 ? -16.438 -1.663 5.773 1 89.44 91 LEU A C 1
ATOM 712 O O . LEU A 1 91 ? -17.5 -1.073 5.527 1 89.44 91 LEU A O 1
ATOM 716 N N . LEU A 1 92 ? -15.727 -2.238 4.832 1 88.81 92 LEU A N 1
ATOM 717 C CA . LEU A 1 92 ? -16.141 -2.232 3.432 1 88.81 92 LEU A CA 1
ATOM 718 C C . LEU A 1 92 ? -17.438 -3.002 3.236 1 88.81 92 LEU A C 1
ATOM 720 O O . LEU A 1 92 ? -18.234 -2.662 2.363 1 88.81 92 LEU A O 1
ATOM 724 N N . ALA A 1 93 ? -17.594 -4.016 4.051 1 87.62 93 ALA A N 1
ATOM 725 C CA . ALA A 1 93 ? -18.844 -4.781 3.992 1 87.62 93 ALA A CA 1
ATOM 726 C C . ALA A 1 93 ? -20.031 -3.91 4.363 1 87.62 93 ALA A C 1
ATOM 728 O O . ALA A 1 93 ? -21.141 -4.105 3.844 1 87.62 93 ALA A O 1
ATOM 729 N N . ARG A 1 94 ? -19.812 -2.887 5.191 1 89.06 94 ARG A N 1
ATOM 730 C CA . ARG A 1 94 ? -20.875 -1.997 5.652 1 89.06 94 ARG A CA 1
ATOM 731 C C . ARG A 1 94 ? -21.078 -0.836 4.684 1 89.06 94 ARG A C 1
ATOM 733 O O . ARG A 1 94 ? -22.062 -0.112 4.773 1 89.06 94 ARG A O 1
ATOM 740 N N . LEU A 1 95 ? -20.172 -0.688 3.682 1 88.31 95 LEU A N 1
ATOM 741 C CA . LEU A 1 95 ? -20.219 0.406 2.719 1 88.31 95 LEU A CA 1
ATOM 742 C C . LEU A 1 95 ? -20.141 -0.123 1.29 1 88.31 95 LEU A C 1
ATOM 744 O O . LEU A 1 95 ? -19.203 0.223 0.551 1 88.31 95 LEU A O 1
ATOM 748 N N . PRO A 1 96 ? -21.047 -0.884 0.865 1 80.38 96 PRO A N 1
ATOM 749 C CA . PRO A 1 96 ? -20.938 -1.578 -0.421 1 80.38 96 PRO A CA 1
ATOM 750 C C . PRO A 1 96 ? -20.766 -0.62 -1.597 1 80.38 96 PRO A C 1
ATOM 752 O O . PRO A 1 96 ? -20.172 -0.985 -2.611 1 80.38 96 PRO A O 1
ATOM 755 N N . GLY A 1 97 ? -21.125 0.585 -1.556 1 85.5 97 GLY A N 1
ATOM 756 C CA . GLY A 1 97 ? -21.016 1.507 -2.676 1 85.5 97 GLY A CA 1
ATOM 757 C C . GLY A 1 97 ? -19.891 2.506 -2.525 1 85.5 97 GLY A C 1
ATOM 758 O O . GLY A 1 97 ? -19.688 3.357 -3.395 1 85.5 97 GLY A O 1
ATOM 759 N N . TRP A 1 98 ? -19.141 2.191 -1.616 1 89.19 98 TRP A N 1
ATOM 7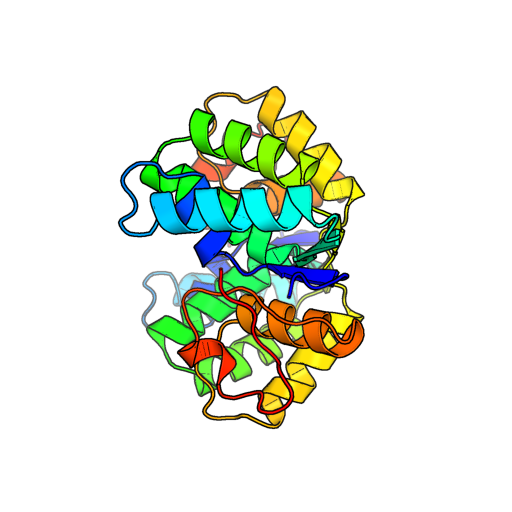60 C CA . TRP A 1 98 ? -18.078 3.166 -1.376 1 89.19 98 TRP A CA 1
ATOM 761 C C . TRP A 1 98 ? -16.922 2.965 -2.352 1 89.19 98 TRP A C 1
ATOM 763 O O . TRP A 1 98 ? -16.453 1.842 -2.545 1 89.19 98 TRP A O 1
ATOM 773 N N . GLY A 1 99 ? -16.391 4 -2.955 1 90.38 99 GLY A N 1
ATOM 774 C CA . GLY A 1 99 ? -15.398 3.986 -4.012 1 90.38 99 GLY A CA 1
ATOM 775 C C . GLY A 1 99 ? -14 4.312 -3.518 1 90.38 99 GLY A C 1
ATOM 776 O O . GLY A 1 99 ? -13.117 4.629 -4.312 1 90.38 99 GLY A O 1
ATOM 777 N N . GLY A 1 100 ? -13.789 4.164 -2.229 1 93.12 100 GLY A N 1
ATOM 778 C CA . GLY A 1 100 ? -12.469 4.469 -1.693 1 93.12 100 GLY A CA 1
ATOM 779 C C . GLY A 1 100 ? -11.516 3.289 -1.74 1 93.12 100 GLY A C 1
ATOM 780 O O . GLY A 1 100 ? -11.953 2.139 -1.837 1 93.12 100 GLY A O 1
ATOM 781 N N . THR A 1 101 ? -10.203 3.586 -1.735 1 95.5 101 THR A N 1
ATOM 782 C CA . THR A 1 101 ? -9.156 2.57 -1.771 1 95.5 101 THR A CA 1
ATOM 783 C C . THR A 1 101 ? -8.867 2.039 -0.37 1 95.5 101 THR A C 1
ATOM 785 O O . THR A 1 101 ? -9.414 2.543 0.614 1 95.5 101 THR A O 1
ATOM 788 N N . LEU A 1 102 ? -8.07 1.002 -0.301 1 95.62 102 LEU A N 1
ATOM 789 C CA . LEU A 1 102 ? -7.641 0.489 0.996 1 95.62 102 LEU A CA 1
ATOM 790 C C . LEU A 1 102 ? -6.785 1.518 1.73 1 95.62 102 LEU A C 1
ATOM 792 O O . LEU A 1 102 ? -6.816 1.589 2.961 1 95.62 102 LEU A O 1
ATOM 796 N N . GLU A 1 103 ? -6.008 2.334 0.969 1 96.5 103 GLU A N 1
ATOM 797 C CA . GLU A 1 103 ? -5.27 3.443 1.569 1 96.5 103 GLU A CA 1
ATOM 798 C C . GLU A 1 103 ? -6.215 4.414 2.275 1 96.5 103 GLU A C 1
ATOM 800 O O . GLU A 1 103 ? -5.941 4.848 3.396 1 96.5 103 GLU A O 1
ATOM 805 N N . ASP A 1 104 ? -7.34 4.703 1.633 1 96.12 104 ASP A N 1
ATOM 806 C CA . ASP A 1 104 ? -8.344 5.574 2.236 1 96.12 104 ASP A CA 1
ATOM 807 C C . ASP A 1 104 ? -8.883 4.977 3.533 1 96.12 104 ASP A C 1
ATOM 809 O O . ASP A 1 104 ? -9.078 5.691 4.52 1 96.12 104 ASP A O 1
ATOM 813 N N . THR A 1 105 ? -9.156 3.682 3.496 1 94.94 105 THR A N 1
ATOM 814 C CA . THR A 1 105 ? -9.633 3.002 4.695 1 94.94 105 THR A CA 1
ATOM 815 C C . THR A 1 105 ? -8.594 3.061 5.805 1 94.94 105 THR A C 1
ATOM 817 O O . THR A 1 105 ? -8.938 3.225 6.977 1 94.94 105 THR A O 1
ATOM 820 N N . GLY A 1 106 ? -7.32 2.889 5.434 1 95.44 106 GLY A N 1
ATOM 821 C CA . GLY A 1 106 ? -6.246 2.986 6.406 1 95.44 106 GLY A CA 1
ATOM 822 C C . GLY A 1 106 ? -6.18 4.34 7.09 1 95.44 106 GLY A C 1
ATOM 823 O O . GLY A 1 106 ? -5.957 4.418 8.297 1 95.44 106 GLY A O 1
ATOM 824 N N . VAL A 1 107 ? -6.367 5.363 6.285 1 98 107 VAL A N 1
ATOM 825 C CA . VAL A 1 107 ? -6.383 6.715 6.828 1 98 107 VAL A CA 1
ATOM 826 C C . VAL A 1 107 ? -7.543 6.863 7.809 1 98 107 VAL A C 1
ATOM 828 O O . VAL A 1 107 ? -7.355 7.324 8.938 1 98 107 VAL A O 1
ATOM 831 N N . ALA A 1 108 ? -8.719 6.43 7.422 1 96.5 108 ALA A N 1
ATOM 832 C CA . ALA A 1 108 ? -9.914 6.559 8.25 1 96.5 108 ALA A CA 1
ATOM 833 C C . ALA A 1 108 ? -9.773 5.766 9.547 1 96.5 108 ALA A C 1
ATOM 835 O O . ALA A 1 108 ? -10.039 6.285 10.633 1 96.5 108 ALA A O 1
ATOM 836 N N . LEU A 1 109 ? -9.32 4.531 9.422 1 96.25 109 LEU A N 1
ATOM 837 C CA . LEU A 1 109 ? -9.203 3.65 10.578 1 96.25 109 LEU A CA 1
ATOM 838 C C . LEU A 1 109 ? -8.195 4.207 11.586 1 96.25 109 LEU A C 1
ATOM 840 O O . LEU A 1 109 ? -8.453 4.203 12.789 1 96.25 109 LEU A O 1
ATOM 844 N N . LEU A 1 110 ? -7.07 4.656 11.125 1 97.88 110 LEU A N 1
ATOM 845 C CA . LEU A 1 110 ? -6.055 5.199 12.023 1 97.88 110 LEU A CA 1
ATOM 846 C C . LEU A 1 110 ? -6.551 6.465 12.711 1 97.88 110 LEU A C 1
ATOM 848 O O . LEU A 1 110 ? -6.34 6.648 13.906 1 97.88 110 LEU A O 1
ATOM 852 N N . ALA A 1 111 ? -7.176 7.355 11.93 1 98.25 111 ALA A N 1
ATOM 853 C CA . ALA A 1 111 ? -7.711 8.594 12.492 1 98.25 111 ALA A CA 1
ATOM 854 C C . ALA A 1 111 ? -8.719 8.312 13.594 1 98.25 111 ALA A C 1
ATOM 856 O O . ALA A 1 111 ? -8.68 8.93 14.664 1 98.25 111 ALA A O 1
ATOM 857 N N . LEU A 1 112 ? -9.602 7.383 13.359 1 96.62 112 LEU A N 1
ATOM 858 C CA . LEU A 1 112 ? -10.625 7.016 14.336 1 96.62 112 LEU A CA 1
ATOM 859 C C . LEU A 1 112 ? -9.992 6.39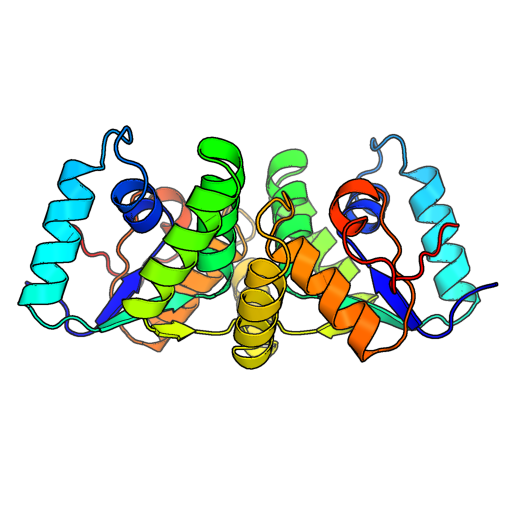5 15.578 1 96.62 112 LEU A C 1
ATOM 861 O O . LEU A 1 112 ? -10.383 6.715 16.703 1 96.62 112 LEU A O 1
ATOM 865 N N . ARG A 1 113 ? -9.039 5.52 15.398 1 97.12 113 ARG A N 1
ATOM 866 C CA . ARG A 1 113 ? -8.359 4.848 16.5 1 97.12 113 ARG A CA 1
ATOM 867 C C . ARG A 1 113 ? -7.645 5.855 17.391 1 97.12 113 ARG A C 1
ATOM 869 O O . ARG A 1 113 ? -7.652 5.723 18.625 1 97.12 113 ARG A O 1
ATOM 876 N N . LEU A 1 114 ? -7.043 6.848 16.781 1 98 114 LEU A N 1
ATOM 877 C CA . LEU A 1 114 ? -6.25 7.824 17.516 1 98 114 LEU A CA 1
ATOM 878 C C . LEU A 1 114 ? -7.129 8.969 18.016 1 98 114 LEU A C 1
ATOM 880 O O . LEU A 1 114 ? -6.68 9.797 18.812 1 98 114 LEU A O 1
ATOM 884 N N . GLY A 1 115 ? -8.336 9.039 17.516 1 97.81 115 GLY A N 1
ATOM 885 C CA . GLY A 1 115 ? -9.148 10.211 17.781 1 97.81 115 GLY A CA 1
ATOM 886 C C . GLY A 1 115 ? -8.547 11.492 17.234 1 97.81 115 GLY A C 1
ATOM 887 O O . GLY A 1 115 ? -8.625 12.547 17.875 1 97.81 115 GLY A O 1
ATOM 888 N N . ALA A 1 116 ? -7.887 11.43 16.141 1 98.56 116 ALA A N 1
ATOM 889 C CA . ALA A 1 116 ? -7.168 12.555 15.547 1 98.56 116 ALA A CA 1
ATOM 890 C C . ALA A 1 116 ? -7.824 12.992 14.242 1 98.56 116 ALA A C 1
ATOM 892 O O . ALA A 1 116 ? -8.391 12.164 13.516 1 98.56 116 ALA A O 1
ATOM 893 N N . PRO A 1 117 ? -7.801 14.258 13.914 1 98.5 117 PRO A N 1
ATOM 894 C CA . PRO A 1 117 ? -8.297 14.695 12.602 1 98.5 117 PRO A CA 1
ATOM 895 C C . PRO A 1 117 ? -7.371 14.289 11.461 1 98.5 117 PRO A C 1
ATOM 897 O O . PRO A 1 117 ? -6.227 13.883 11.695 1 98.5 117 PRO A O 1
ATOM 900 N N . VAL A 1 118 ? -7.938 14.367 10.266 1 98.69 118 VAL A N 1
ATOM 901 C CA . VAL A 1 118 ? -7.215 14.031 9.047 1 98.69 118 VAL A CA 1
ATOM 902 C C . VAL A 1 118 ? -6.91 15.305 8.258 1 98.69 118 VAL A C 1
ATOM 904 O O . VAL A 1 118 ? -7.754 16.203 8.156 1 98.69 118 VAL A O 1
ATOM 907 N N . TRP A 1 119 ? -5.703 15.445 7.777 1 98.75 119 TRP A N 1
ATOM 908 C CA . TRP A 1 119 ? -5.43 16.422 6.719 1 98.75 119 TRP A CA 1
ATOM 909 C C . TRP A 1 119 ? -5.391 15.727 5.355 1 98.75 119 TRP A C 1
ATOM 911 O O . TRP A 1 119 ? -4.535 14.875 5.105 1 98.75 119 TRP A O 1
ATOM 921 N N . THR A 1 120 ? -6.293 16.062 4.516 1 98.12 120 THR A N 1
ATOM 922 C CA . THR A 1 120 ? -6.418 15.516 3.168 1 98.12 120 THR A CA 1
ATOM 923 C C . THR A 1 120 ? -6.805 16.609 2.178 1 98.12 120 THR A C 1
ATOM 925 O O . THR A 1 120 ? -7.312 17.656 2.574 1 98.12 120 THR A O 1
ATOM 928 N N . LEU A 1 121 ? -6.445 16.438 0.941 1 96.56 121 LEU A N 1
ATOM 929 C CA . LEU A 1 121 ? -6.867 17.328 -0.131 1 96.56 121 LEU A CA 1
ATOM 930 C C . LEU A 1 121 ? -7.996 16.703 -0.946 1 96.56 121 LEU A C 1
ATOM 932 O O . LEU A 1 121 ? -8.562 17.359 -1.823 1 96.56 121 LEU A O 1
ATOM 936 N N . ASN A 1 122 ? -8.266 15.422 -0.714 1 90.5 122 ASN A N 1
ATOM 937 C CA . ASN A 1 122 ? -9.375 14.711 -1.346 1 90.5 122 ASN A CA 1
ATOM 938 C C . ASN A 1 122 ? -10.414 14.273 -0.322 1 90.5 122 ASN A C 1
ATOM 940 O O . ASN A 1 122 ? -10.5 13.094 0.023 1 90.5 122 ASN A O 1
ATOM 944 N N . TYR A 1 123 ? -11.43 15.07 -0.047 1 88.12 123 TYR A N 1
ATOM 945 C CA . TYR A 1 123 ? -12.414 14.875 1.014 1 88.12 123 TYR A CA 1
ATOM 946 C C . TYR A 1 123 ? -13.492 13.898 0.577 1 88.12 123 TYR A C 1
ATOM 948 O O . TYR A 1 123 ? -14.102 13.219 1.411 1 88.12 123 TYR A O 1
ATOM 956 N N . ARG A 1 124 ? -13.656 13.695 -0.631 1 88.38 124 ARG A N 1
ATOM 957 C CA . ARG A 1 124 ? -14.758 12.891 -1.146 1 88.38 124 ARG A CA 1
ATOM 958 C C . ARG A 1 124 ? -14.547 11.414 -0.834 1 88.38 124 ARG A C 1
ATOM 960 O O . ARG A 1 124 ? -15.508 10.695 -0.516 1 88.38 124 ARG A O 1
ATOM 967 N N . ASP A 1 125 ? -13.32 11.008 -0.845 1 87.56 125 ASP A N 1
ATOM 968 C CA . ASP A 1 125 ? -13.031 9.594 -0.612 1 87.56 125 ASP A CA 1
ATOM 969 C C . ASP A 1 125 ? -13.172 9.242 0.867 1 87.56 125 ASP A C 1
ATOM 971 O O . ASP A 1 125 ? -13.359 8.07 1.216 1 87.56 125 ASP A O 1
ATOM 975 N N . LEU A 1 126 ? -13.188 10.234 1.718 1 93.44 126 LEU A N 1
ATOM 976 C CA . LEU A 1 126 ? -13.312 9.992 3.15 1 93.44 126 LEU A CA 1
ATOM 977 C C . LEU A 1 126 ? -14.695 10.391 3.652 1 93.44 126 LEU A C 1
ATOM 979 O O . LEU A 1 126 ? -14.984 10.273 4.844 1 93.44 126 LEU A O 1
ATOM 983 N N . GLY A 1 127 ? -15.555 10.828 2.77 1 88.88 127 GLY A N 1
ATOM 984 C CA . GLY A 1 127 ? -16.891 11.266 3.104 1 88.88 127 GLY A CA 1
ATOM 985 C C . GLY A 1 127 ? -17.766 10.148 3.654 1 88.88 127 GLY A C 1
ATOM 986 O O . GLY A 1 127 ? -18.766 10.414 4.328 1 88.88 127 GLY A O 1
ATOM 987 N N . ALA A 1 128 ? -17.469 8.945 3.424 1 89.06 128 ALA A N 1
ATOM 988 C CA . ALA A 1 128 ? -18.219 7.781 3.873 1 89.06 128 ALA A CA 1
ATOM 989 C C . ALA A 1 128 ? -18.062 7.57 5.375 1 89.06 128 ALA A C 1
ATOM 991 O O . ALA A 1 128 ? -18.781 6.773 5.977 1 89.06 128 ALA A O 1
ATOM 992 N N . PHE A 1 129 ? -17.172 8.344 6.027 1 92.69 129 PHE A N 1
ATOM 993 C CA . PHE A 1 129 ? -16.891 8.234 7.453 1 92.69 129 PHE A CA 1
ATOM 994 C C . PHE A 1 129 ? -17.328 9.5 8.188 1 92.69 129 PHE A C 1
ATOM 996 O O . PHE A 1 129 ? -16.5 10.367 8.477 1 92.69 129 PHE A O 1
ATOM 1003 N N . PRO A 1 130 ? -18.516 9.555 8.641 1 90.75 130 PRO A N 1
ATOM 1004 C CA . PRO A 1 130 ? -19.047 10.797 9.211 1 90.75 130 PRO A CA 1
ATOM 1005 C C . PRO A 1 130 ? -18.375 11.172 10.531 1 90.75 130 PRO A C 1
ATOM 1007 O O . PRO A 1 130 ? -18.438 12.328 10.945 1 90.75 130 PRO A O 1
ATOM 1010 N N . ALA A 1 131 ? -17.766 10.18 11.203 1 94.88 131 ALA A N 1
ATOM 1011 C CA . ALA A 1 131 ? -17.141 10.43 12.5 1 94.88 131 ALA A CA 1
ATOM 1012 C C . ALA A 1 131 ? -15.773 11.078 12.336 1 94.88 131 ALA A C 1
ATOM 1014 O O . ALA A 1 131 ? -15.172 11.539 13.305 1 94.88 131 ALA A O 1
ATOM 1015 N N . LEU A 1 132 ? -15.312 11.133 11.148 1 96.62 132 LEU A N 1
ATOM 1016 C CA . LEU A 1 132 ? -13.984 11.703 10.914 1 96.62 132 LEU A CA 1
ATOM 1017 C C . LEU A 1 132 ? -14.008 13.219 11.078 1 96.62 132 LEU A C 1
ATOM 1019 O O . LEU A 1 132 ? -14.977 13.875 10.68 1 96.62 132 LEU A O 1
ATOM 1023 N N . ARG A 1 133 ? -12.945 13.703 11.672 1 97.06 133 ARG A N 1
ATOM 1024 C CA . ARG A 1 133 ? -12.664 15.133 11.695 1 97.06 133 ARG A CA 1
ATOM 1025 C C . ARG A 1 133 ? -11.523 15.477 10.742 1 97.06 133 ARG A C 1
ATOM 1027 O O . ARG A 1 133 ? -10.672 14.641 10.453 1 97.06 133 ARG A O 1
ATOM 1034 N N . PHE A 1 134 ? -11.578 16.75 10.328 1 97.69 134 PHE A N 1
ATOM 1035 C CA . PHE A 1 134 ? -10.586 17.172 9.352 1 97.69 134 PHE A CA 1
ATOM 1036 C C . PHE A 1 134 ? -9.883 18.438 9.805 1 97.69 134 PHE A C 1
ATOM 1038 O O . PHE A 1 134 ? -10.453 19.234 10.547 1 97.69 134 PHE A O 1
ATOM 1045 N N . TRP A 1 135 ? -8.688 18.547 9.453 1 97.88 135 TRP A N 1
ATOM 1046 C CA . TRP A 1 135 ? -7.898 19.75 9.688 1 97.88 135 TRP A CA 1
ATOM 1047 C C . TRP A 1 135 ? -7.344 20.297 8.383 1 97.88 135 TRP A C 1
ATOM 1049 O O . TRP A 1 135 ? -6.91 19.547 7.512 1 97.88 135 TRP A O 1
ATOM 1059 N N . THR A 1 136 ? -7.418 21.531 8.172 1 94.62 136 THR A N 1
ATOM 1060 C CA . THR A 1 136 ? -6.824 22.234 7.035 1 94.62 136 THR A CA 1
ATOM 1061 C C . THR A 1 136 ? -6.047 23.453 7.504 1 94.62 136 THR A C 1
ATOM 1063 O O . THR A 1 136 ? -6.391 24.062 8.523 1 94.62 136 THR A O 1
ATOM 1066 N N . PRO A 1 137 ? -5 23.766 6.848 1 93.62 137 PRO A N 1
ATOM 1067 C CA . PRO A 1 137 ? -4.172 24.906 7.258 1 93.62 137 PRO A CA 1
ATOM 1068 C C . PRO A 1 137 ? -4.938 26.219 7.266 1 93.62 137 PRO A C 1
ATOM 1070 O O . PRO A 1 137 ? -5.871 26.406 6.48 1 93.62 137 PRO A O 1
ATOM 1073 N N . MET B 1 1 ? 8.289 -27.391 -12.633 1 89 1 MET B N 1
ATOM 1074 C CA . MET B 1 1 ? 7.988 -27.906 -11.305 1 89 1 MET B CA 1
ATOM 1075 C C . MET B 1 1 ? 7.25 -26.859 -10.469 1 89 1 MET B C 1
ATOM 1077 O O . MET B 1 1 ? 7.52 -25.672 -10.578 1 89 1 MET B O 1
ATOM 1081 N N . ILE B 1 2 ? 6.281 -27.359 -9.758 1 96.19 2 ILE B N 1
ATOM 1082 C CA . ILE B 1 2 ? 5.508 -26.469 -8.906 1 96.19 2 ILE B CA 1
ATOM 1083 C C . ILE B 1 2 ? 6.293 -26.188 -7.625 1 96.19 2 ILE B C 1
ATOM 1085 O O . ILE B 1 2 ? 6.727 -27.109 -6.93 1 96.19 2 ILE B O 1
ATOM 1089 N N . PRO B 1 3 ? 6.535 -24.953 -7.398 1 97.94 3 PRO B N 1
ATOM 1090 C CA . PRO B 1 3 ? 7.258 -24.625 -6.164 1 97.94 3 PRO B CA 1
ATOM 1091 C C . PRO B 1 3 ? 6.426 -24.891 -4.91 1 97.94 3 PRO B C 1
ATOM 1093 O O . PRO B 1 3 ? 5.195 -24.812 -4.953 1 97.94 3 PRO B O 1
ATOM 1096 N N . GLU B 1 4 ? 7.102 -25.188 -3.812 1 97.62 4 GLU B N 1
ATOM 1097 C CA . GLU B 1 4 ? 6.41 -25.359 -2.539 1 97.62 4 GLU B CA 1
ATOM 1098 C C . GLU B 1 4 ? 5.852 -24.031 -2.033 1 97.62 4 GLU B C 1
ATOM 1100 O O . GLU B 1 4 ? 4.754 -23.984 -1.472 1 97.62 4 GLU B O 1
ATOM 1105 N N . ARG B 1 5 ? 6.707 -23 -2.172 1 98.56 5 ARG B N 1
ATOM 1106 C CA . ARG B 1 5 ? 6.348 -21.625 -1.821 1 98.56 5 ARG B CA 1
ATOM 1107 C C . ARG B 1 5 ? 6.543 -20.688 -3.01 1 98.56 5 ARG B C 1
ATOM 1109 O O . ARG B 1 5 ? 7.504 -20.828 -3.768 1 98.56 5 ARG B O 1
ATOM 1116 N N . LEU B 1 6 ? 5.617 -19.781 -3.148 1 98.81 6 LEU B N 1
ATOM 1117 C CA . LEU B 1 6 ? 5.672 -18.812 -4.242 1 98.81 6 LEU B CA 1
ATOM 1118 C C . LEU B 1 6 ? 5.215 -17.438 -3.779 1 98.81 6 LEU B C 1
ATOM 1120 O O . LEU B 1 6 ? 4.223 -17.312 -3.053 1 98.81 6 LEU B O 1
ATOM 1124 N N . VAL B 1 7 ? 5.941 -16.453 -4.051 1 98.88 7 VAL B N 1
ATOM 1125 C CA . VAL B 1 7 ? 5.539 -15.07 -3.787 1 98.88 7 VAL B CA 1
ATOM 1126 C C . VAL B 1 7 ? 4.863 -14.484 -5.027 1 98.88 7 VAL B C 1
ATOM 1128 O O . VAL B 1 7 ? 5.383 -14.609 -6.137 1 98.88 7 VAL B O 1
ATOM 1131 N N . LEU B 1 8 ? 3.703 -13.898 -4.828 1 98.75 8 LEU B N 1
ATOM 1132 C CA . LEU B 1 8 ? 2.934 -13.352 -5.938 1 98.75 8 LEU B CA 1
ATOM 1133 C C . LEU B 1 8 ? 3.146 -11.844 -6.051 1 98.75 8 LEU B C 1
ATOM 1135 O O . LEU B 1 8 ? 3.207 -11.141 -5.039 1 98.75 8 LEU B O 1
ATOM 1139 N N . ASP B 1 9 ? 3.293 -11.383 -7.285 1 98.38 9 ASP B N 1
ATOM 1140 C CA . ASP B 1 9 ? 3.146 -9.977 -7.637 1 98.38 9 ASP B CA 1
ATOM 1141 C C . ASP B 1 9 ? 1.712 -9.664 -8.062 1 98.38 9 ASP B C 1
ATOM 1143 O O . ASP B 1 9 ? 0.852 -10.547 -8.062 1 98.38 9 ASP B O 1
ATOM 1147 N N . ALA B 1 10 ? 1.484 -8.414 -8.367 1 98.12 10 ALA B N 1
ATOM 1148 C CA . ALA B 1 10 ? 0.11 -7.988 -8.625 1 98.12 10 ALA B CA 1
ATOM 1149 C C . ALA B 1 10 ? -0.38 -8.508 -9.977 1 98.12 10 ALA B C 1
ATOM 1151 O O . ALA B 1 10 ? -1.558 -8.836 -10.133 1 98.12 10 ALA B O 1
ATOM 1152 N N . GLY B 1 11 ? 0.528 -8.625 -10.961 1 97.5 11 GLY B N 1
ATOM 1153 C CA . GLY B 1 11 ? 0.177 -8.938 -12.344 1 97.5 11 GLY B CA 1
ATOM 1154 C C . GLY B 1 11 ? -0.639 -10.211 -12.477 1 97.5 11 GLY B C 1
ATOM 1155 O O . GLY B 1 11 ? -1.744 -10.188 -13.023 1 97.5 11 GLY B O 1
ATOM 1156 N N . PRO B 1 12 ? -0.123 -11.297 -11.984 1 98.38 12 PRO B N 1
ATOM 1157 C CA . PRO B 1 12 ? -0.844 -12.57 -12.109 1 98.38 12 PRO B CA 1
ATOM 1158 C C . PRO B 1 12 ? -2.221 -12.531 -11.445 1 98.38 12 PRO B C 1
ATOM 1160 O O . PRO B 1 12 ? -3.172 -13.125 -11.961 1 98.38 12 PRO B O 1
ATOM 1163 N N . LEU B 1 13 ? -2.336 -11.852 -10.297 1 98.38 13 LEU B N 1
ATOM 1164 C CA . LEU B 1 13 ? -3.617 -11.758 -9.609 1 98.38 13 LEU B CA 1
ATOM 1165 C C . LEU B 1 13 ? -4.605 -10.906 -10.398 1 98.38 13 LEU B C 1
ATOM 1167 O O . LEU B 1 13 ? -5.777 -11.266 -10.531 1 98.38 13 LEU B O 1
ATOM 1171 N N . ILE B 1 14 ? -4.133 -9.75 -10.906 1 97.88 14 ILE B N 1
ATOM 1172 C CA . ILE B 1 14 ? -4.98 -8.883 -11.719 1 97.88 14 ILE B CA 1
ATOM 1173 C C . ILE B 1 14 ? -5.441 -9.641 -12.961 1 97.88 14 ILE B C 1
ATOM 1175 O O . ILE B 1 14 ? -6.625 -9.609 -13.305 1 97.88 14 ILE B O 1
ATOM 1179 N N . ALA B 1 15 ? -4.512 -10.344 -13.609 1 97.81 15 ALA B N 1
ATOM 1180 C CA . ALA B 1 15 ? -4.852 -11.133 -14.789 1 97.81 15 ALA B CA 1
ATOM 1181 C C . ALA B 1 15 ? -5.883 -12.203 -14.461 1 97.81 15 ALA B C 1
ATOM 1183 O O . ALA B 1 15 ? -6.777 -12.484 -15.258 1 97.81 15 ALA B O 1
ATOM 1184 N N . LEU B 1 16 ? -5.766 -12.844 -13.305 1 98 16 LEU B N 1
ATOM 1185 C CA . LEU B 1 16 ? -6.699 -13.875 -12.867 1 98 16 LEU B CA 1
ATOM 1186 C C . LEU B 1 16 ? -8.094 -13.289 -12.68 1 98 16 LEU B C 1
ATOM 1188 O O . LEU B 1 16 ? -9.086 -13.883 -13.117 1 98 16 LEU B O 1
ATOM 1192 N N . LEU B 1 17 ? -8.18 -12.078 -12.117 1 97.31 17 LEU B N 1
ATOM 1193 C CA . LEU B 1 17 ? -9.445 -11.531 -11.633 1 97.31 17 LEU B CA 1
ATOM 1194 C C . LEU B 1 17 ? -10.125 -10.688 -12.711 1 97.31 17 LEU B C 1
ATOM 1196 O O . LEU B 1 17 ? -11.305 -10.359 -12.594 1 97.31 17 LEU B O 1
ATOM 1200 N N . HIS B 1 18 ? -9.375 -10.305 -13.68 1 95.56 18 HIS B N 1
ATOM 1201 C CA . HIS B 1 18 ? -9.914 -9.5 -14.773 1 95.56 18 HIS B CA 1
ATOM 1202 C C . HIS B 1 18 ? -10.047 -10.328 -16.047 1 95.56 18 HIS B C 1
ATOM 1204 O O . HIS B 1 18 ? -9.086 -10.438 -16.828 1 95.56 18 HIS B O 1
ATOM 1210 N N . ARG B 1 19 ? -11.172 -10.727 -16.453 1 94.5 19 ARG B N 1
ATOM 1211 C CA . ARG B 1 19 ? -11.438 -11.703 -17.5 1 94.5 19 ARG B CA 1
ATOM 1212 C C . ARG B 1 19 ? -10.977 -11.188 -18.859 1 94.5 19 ARG B C 1
ATOM 1214 O O . ARG B 1 19 ? -10.617 -11.969 -19.734 1 94.5 19 ARG B O 1
ATOM 1221 N N . SER B 1 20 ? -11 -9.867 -19.047 1 94.38 20 SER B N 1
ATOM 1222 C CA . SER B 1 20 ? -10.656 -9.312 -20.344 1 94.38 20 SER B CA 1
ATOM 1223 C C . SER B 1 20 ? -9.156 -9.062 -20.469 1 94.38 20 SER B C 1
ATOM 1225 O O . SER B 1 20 ? -8.68 -8.547 -21.484 1 94.38 20 SER B O 1
ATOM 1227 N N . ASP B 1 21 ? -8.438 -9.391 -19.391 1 95.44 21 ASP B N 1
ATOM 1228 C CA . ASP B 1 21 ? -6.98 -9.242 -19.422 1 95.44 21 ASP B CA 1
ATOM 1229 C C . ASP B 1 21 ? -6.363 -10.195 -20.453 1 95.44 21 ASP B C 1
ATOM 1231 O O . ASP B 1 21 ? -6.758 -11.359 -20.531 1 95.44 21 ASP B O 1
ATOM 1235 N N . PRO B 1 22 ? -5.426 -9.734 -21.25 1 96.44 22 PRO B N 1
ATOM 1236 C CA . PRO B 1 22 ? -4.805 -10.594 -22.25 1 96.44 22 PRO B CA 1
ATOM 1237 C C . PRO B 1 22 ? -4.137 -11.828 -21.641 1 96.44 22 PRO B C 1
ATOM 1239 O O . PRO B 1 22 ? -4.012 -12.859 -22.312 1 96.44 22 PRO B O 1
ATOM 1242 N N . ASP B 1 23 ? -3.742 -11.742 -20.391 1 97 23 ASP B N 1
ATOM 1243 C CA . ASP B 1 23 ? -3.037 -12.836 -19.734 1 97 23 ASP B CA 1
ATOM 1244 C C . ASP B 1 23 ? -3.986 -13.656 -18.859 1 97 23 ASP B C 1
ATOM 1246 O O . ASP B 1 23 ? -3.543 -14.477 -18.047 1 97 23 ASP B O 1
ATOM 1250 N N . HIS B 1 24 ? -5.293 -13.461 -19 1 97.94 24 HIS B N 1
ATOM 1251 C CA . HIS B 1 24 ? -6.273 -14.086 -18.125 1 97.94 24 HIS B CA 1
ATOM 1252 C C . HIS B 1 24 ? -6.184 -15.602 -18.188 1 97.94 24 HIS B C 1
ATOM 1254 O O . HIS B 1 24 ? -6.082 -16.266 -17.156 1 97.94 24 HIS B O 1
ATOM 1260 N N . GLU B 1 25 ? -6.16 -16.141 -19.359 1 97.88 25 GLU B N 1
ATOM 1261 C CA . GLU B 1 25 ? -6.168 -17.594 -19.516 1 97.88 25 GLU B CA 1
ATOM 1262 C C . GLU B 1 25 ? -4.898 -18.219 -18.953 1 97.88 25 GLU B C 1
ATOM 1264 O O . GLU B 1 25 ? -4.949 -19.266 -18.312 1 97.88 25 GLU B O 1
ATOM 1269 N N . GLU B 1 26 ? -3.84 -17.594 -19.188 1 97.38 26 GLU B N 1
ATOM 1270 C CA . GLU B 1 26 ? -2.578 -18.078 -18.625 1 97.38 26 GLU B CA 1
ATOM 1271 C C . GLU B 1 26 ? -2.584 -18 -17.109 1 97.38 26 GLU B C 1
ATOM 1273 O O . GLU B 1 26 ? -2.059 -18.891 -16.438 1 97.38 26 GLU B O 1
ATOM 1278 N N . ALA B 1 27 ? -3.098 -16.938 -16.531 1 98.25 27 ALA B N 1
ATOM 1279 C CA . ALA B 1 27 ? -3.201 -16.781 -15.078 1 98.25 27 ALA B CA 1
ATOM 1280 C C . ALA B 1 27 ? -4.078 -17.875 -14.477 1 98.25 27 ALA B C 1
ATOM 1282 O O . ALA B 1 27 ? -3.721 -18.484 -13.461 1 98.25 27 ALA B O 1
ATOM 1283 N N . VAL B 1 28 ? -5.195 -18.156 -15.133 1 98 28 VAL B N 1
ATOM 1284 C CA . VAL B 1 28 ? -6.102 -19.188 -14.656 1 98 28 VAL B CA 1
ATOM 1285 C C . VAL B 1 28 ? -5.383 -20.547 -14.641 1 98 28 VAL B C 1
ATOM 1287 O O . VAL B 1 28 ? -5.418 -21.266 -13.641 1 98 28 VAL B O 1
ATOM 1290 N N . ARG B 1 29 ? -4.754 -20.844 -15.75 1 97.88 29 ARG B N 1
ATOM 1291 C CA . ARG B 1 29 ? -4.016 -22.094 -15.852 1 97.88 29 ARG B CA 1
ATOM 1292 C C . ARG B 1 29 ? -2.926 -22.172 -14.789 1 97.88 29 ARG B C 1
ATOM 1294 O O . ARG B 1 29 ? -2.736 -23.219 -14.164 1 97.88 29 ARG B O 1
ATOM 1301 N N . GLY B 1 30 ? -2.213 -21.078 -14.641 1 98.31 30 GLY B N 1
ATOM 1302 C CA . GLY B 1 30 ? -1.147 -21.031 -13.648 1 98.31 30 GLY B CA 1
ATOM 1303 C C . GLY B 1 30 ? -1.64 -21.266 -12.234 1 98.31 30 GLY B C 1
ATOM 1304 O O . GLY B 1 30 ? -1.079 -22.078 -11.5 1 98.31 30 GLY B O 1
ATOM 1305 N N . PHE B 1 31 ? -2.67 -20.578 -11.812 1 98.25 31 PHE B N 1
ATOM 1306 C CA . PHE B 1 31 ? -3.189 -20.719 -10.461 1 98.25 31 PHE B CA 1
ATOM 1307 C C . PHE B 1 31 ? -3.758 -22.109 -10.234 1 98.25 31 PHE B C 1
ATOM 1309 O O . PHE B 1 31 ? -3.674 -22.641 -9.125 1 98.25 31 PHE B O 1
ATOM 1316 N N . ARG B 1 32 ? -4.348 -22.688 -11.281 1 97.81 32 ARG B N 1
ATOM 1317 C CA . ARG B 1 32 ? -4.828 -24.062 -11.18 1 97.81 32 ARG B CA 1
ATOM 1318 C C . ARG B 1 32 ? -3.674 -25.031 -10.922 1 97.81 32 ARG B C 1
ATOM 1320 O O . ARG B 1 32 ? -3.77 -25.906 -10.062 1 97.81 32 ARG B O 1
ATOM 1327 N N . ARG B 1 33 ? -2.621 -24.875 -11.688 1 98 33 ARG B N 1
ATOM 1328 C CA . ARG B 1 33 ? -1.444 -25.719 -11.516 1 98 33 ARG B CA 1
ATOM 1329 C C . ARG B 1 33 ? -0.869 -25.578 -10.109 1 98 33 ARG B C 1
ATOM 1331 O O . ARG B 1 33 ? -0.491 -26.578 -9.492 1 98 33 ARG B O 1
ATOM 1338 N N . LEU B 1 34 ? -0.787 -24.391 -9.641 1 98.31 34 LEU B N 1
ATOM 1339 C CA . LEU B 1 34 ? -0.26 -24.141 -8.305 1 98.31 34 LEU B CA 1
ATOM 1340 C C . LEU B 1 34 ? -1.13 -24.797 -7.238 1 98.31 34 LEU B C 1
ATOM 1342 O O . LEU B 1 34 ? -0.613 -25.406 -6.297 1 98.31 34 LEU B O 1
ATOM 1346 N N . ALA B 1 35 ? -2.406 -24.641 -7.395 1 96.81 35 ALA B N 1
ATOM 1347 C CA . ALA B 1 35 ? -3.348 -25.234 -6.449 1 96.81 35 ALA B CA 1
ATOM 1348 C C . ALA B 1 35 ? -3.234 -26.766 -6.445 1 96.81 35 ALA B C 1
ATOM 1350 O O . ALA B 1 35 ? -3.182 -27.391 -5.383 1 96.81 35 ALA B O 1
ATOM 1351 N N . GLU B 1 36 ? -3.145 -27.344 -7.598 1 96.75 36 GLU B N 1
ATOM 1352 C CA . GLU B 1 36 ? -3.053 -28.797 -7.738 1 96.75 36 GLU B CA 1
ATOM 1353 C C . GLU B 1 36 ? -1.73 -29.312 -7.188 1 96.75 36 GLU B C 1
ATOM 1355 O O . GLU B 1 36 ? -1.673 -30.422 -6.648 1 96.75 36 GLU B O 1
ATOM 1360 N N . GLY B 1 37 ? -0.736 -28.562 -7.336 1 97.12 37 GLY B N 1
ATOM 1361 C CA . GLY B 1 37 ? 0.587 -28.953 -6.883 1 97.12 37 GLY B CA 1
ATOM 1362 C C . GLY B 1 37 ? 0.813 -28.688 -5.406 1 97.12 37 GLY B C 1
ATOM 1363 O O . GLY B 1 37 ? 1.852 -2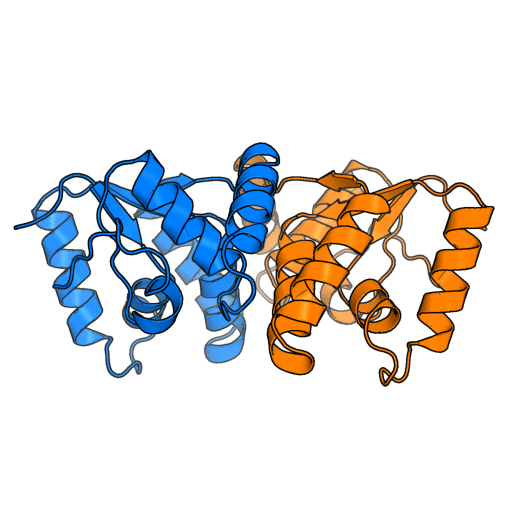9.062 -4.855 1 97.12 37 GLY B O 1
ATOM 1364 N N . GLY B 1 38 ? -0.117 -27.953 -4.773 1 96.94 38 GLY B N 1
ATOM 1365 C CA . GLY B 1 38 ? -0.052 -27.734 -3.336 1 96.94 38 GLY B CA 1
ATOM 1366 C C . GLY B 1 38 ? 0.862 -26.594 -2.947 1 96.94 38 GLY B C 1
ATOM 1367 O O . GLY B 1 38 ? 1.384 -26.562 -1.83 1 96.94 38 GLY B O 1
ATOM 1368 N N . ALA B 1 39 ? 1.092 -25.688 -3.859 1 98.25 39 ALA B N 1
ATOM 1369 C CA . ALA B 1 39 ? 1.957 -24.547 -3.576 1 98.25 39 ALA B CA 1
ATOM 1370 C C . ALA B 1 39 ? 1.33 -23.625 -2.531 1 98.25 39 ALA B C 1
ATOM 1372 O O . ALA B 1 39 ? 0.124 -23.359 -2.562 1 98.25 39 ALA B O 1
ATOM 1373 N N . ARG B 1 40 ? 2.15 -23.172 -1.53 1 98.44 40 ARG B N 1
ATOM 1374 C CA . ARG B 1 40 ? 1.729 -22.094 -0.644 1 98.44 40 ARG B CA 1
ATOM 1375 C C . ARG B 1 40 ? 2.047 -20.734 -1.251 1 98.44 40 ARG B C 1
ATOM 1377 O O . ARG B 1 40 ? 3.203 -20.438 -1.564 1 98.44 40 ARG B O 1
ATOM 1384 N N . LEU B 1 41 ? 1.044 -19.953 -1.429 1 98.81 41 LEU B N 1
ATOM 1385 C CA . LEU B 1 41 ? 1.185 -18.656 -2.1 1 98.81 41 LEU B CA 1
ATOM 1386 C C . LEU B 1 41 ? 1.259 -17.531 -1.087 1 98.81 41 LEU B C 1
ATOM 1388 O O . LEU B 1 41 ? 0.419 -17.438 -0.188 1 98.81 41 LEU B O 1
ATOM 1392 N N . PHE B 1 42 ? 2.266 -16.703 -1.173 1 98.88 42 PHE B N 1
ATOM 1393 C CA . PHE B 1 42 ? 2.473 -15.57 -0.285 1 98.88 42 PHE B CA 1
ATOM 1394 C C . PHE B 1 42 ? 2.32 -14.258 -1.045 1 98.88 42 PHE B C 1
ATOM 1396 O O . PHE B 1 42 ? 2.768 -14.141 -2.188 1 98.88 42 PHE B O 1
ATOM 1403 N N . LEU B 1 43 ? 1.676 -13.328 -0.45 1 98.81 43 LEU B N 1
ATOM 1404 C CA . LEU B 1 43 ? 1.415 -12.023 -1.046 1 98.81 43 LEU B CA 1
ATOM 1405 C C . LEU B 1 43 ? 1.791 -10.898 -0.084 1 98.81 43 LEU B C 1
ATOM 1407 O O . LEU B 1 43 ? 1.157 -10.734 0.96 1 98.81 43 LEU B O 1
ATOM 1411 N N . PRO B 1 44 ? 2.871 -10.133 -0.426 1 98.31 44 PRO B N 1
ATOM 1412 C CA . PRO B 1 44 ? 3.078 -8.938 0.401 1 98.31 44 PRO B CA 1
ATOM 1413 C C . PRO B 1 44 ? 1.857 -8.023 0.435 1 98.31 44 PRO B C 1
ATOM 1415 O O . PRO B 1 44 ? 1.259 -7.75 -0.608 1 98.31 44 PRO B O 1
ATOM 1418 N N . MET B 1 45 ? 1.534 -7.562 1.533 1 97.62 45 MET B N 1
ATOM 1419 C CA . MET B 1 45 ? 0.314 -6.789 1.743 1 97.62 45 MET B CA 1
ATOM 1420 C C . MET B 1 45 ? 0.265 -5.586 0.808 1 97.62 45 MET B C 1
ATOM 1422 O O . MET B 1 45 ? -0.791 -5.266 0.259 1 97.62 45 MET B O 1
ATOM 1426 N N . PRO B 1 46 ? 1.363 -4.844 0.522 1 97.25 46 PRO B N 1
ATOM 1427 C CA . PRO B 1 46 ? 1.277 -3.715 -0.406 1 97.25 46 PRO B CA 1
ATOM 1428 C C . PRO B 1 46 ? 0.782 -4.125 -1.791 1 97.25 46 PRO B C 1
ATOM 1430 O O . PRO B 1 46 ? 0.142 -3.33 -2.484 1 97.25 46 PRO B O 1
ATOM 1433 N N . VAL B 1 47 ? 1.05 -5.344 -2.182 1 98.06 47 VAL B N 1
ATOM 1434 C CA . VAL B 1 47 ? 0.599 -5.848 -3.475 1 98.06 47 VAL B CA 1
ATOM 1435 C C . VAL B 1 47 ? -0.917 -6.031 -3.457 1 98.06 47 VAL B C 1
ATOM 1437 O O . VAL B 1 47 ? -1.588 -5.805 -4.465 1 98.06 47 VAL B O 1
ATOM 1440 N N . LEU B 1 48 ? -1.429 -6.461 -2.311 1 98.06 48 LEU B N 1
ATOM 1441 C CA . LEU B 1 48 ? -2.875 -6.57 -2.156 1 98.06 48 LEU B CA 1
ATOM 1442 C C . LEU B 1 48 ? -3.551 -5.223 -2.377 1 98.06 48 LEU B C 1
ATOM 1444 O O . LEU B 1 48 ? -4.613 -5.148 -3 1 98.06 48 LEU B O 1
ATOM 1448 N N . PHE B 1 49 ? -2.934 -4.176 -1.886 1 97.75 49 PHE B N 1
ATOM 1449 C CA . PHE B 1 49 ? -3.461 -2.83 -2.076 1 97.75 49 PHE B CA 1
ATOM 1450 C C . PHE B 1 49 ? -3.516 -2.475 -3.557 1 97.75 49 PHE B C 1
ATOM 1452 O O . PHE B 1 49 ? -4.488 -1.871 -4.02 1 97.75 49 PHE B O 1
ATOM 1459 N N . GLU B 1 50 ? -2.531 -2.844 -4.277 1 97.62 50 GLU B N 1
ATOM 1460 C CA . GLU B 1 50 ? -2.48 -2.586 -5.711 1 97.62 50 GLU B CA 1
ATOM 1461 C C . GLU B 1 50 ? -3.594 -3.324 -6.449 1 97.62 50 GLU B C 1
ATOM 1463 O O . GLU B 1 50 ? -4.27 -2.748 -7.301 1 97.62 50 GLU B O 1
ATOM 1468 N N . VAL B 1 51 ? -3.746 -4.555 -6.102 1 97.94 51 VAL B N 1
ATOM 1469 C CA . VAL B 1 51 ? -4.758 -5.383 -6.754 1 97.94 51 VAL B CA 1
ATOM 1470 C C . VAL B 1 51 ? -6.145 -4.809 -6.484 1 97.94 51 VAL B C 1
ATOM 1472 O O . VAL B 1 51 ? -6.949 -4.648 -7.406 1 97.94 51 VAL B O 1
ATOM 1475 N N . PHE B 1 52 ? -6.363 -4.457 -5.242 1 97.81 52 PHE B N 1
ATOM 1476 C CA . PHE B 1 52 ? -7.648 -3.887 -4.863 1 97.81 52 PHE B CA 1
ATOM 1477 C C . PHE B 1 52 ? -7.918 -2.6 -5.637 1 97.81 52 PHE B C 1
ATOM 1479 O O . PHE B 1 52 ? -9 -2.418 -6.195 1 97.81 52 PHE B O 1
ATOM 1486 N N . LYS B 1 53 ? -6.953 -1.796 -5.633 1 97.38 53 LYS B N 1
ATOM 1487 C CA . LYS B 1 53 ? -7.078 -0.49 -6.273 1 97.38 53 LYS B CA 1
ATOM 1488 C C . LYS B 1 53 ? -7.309 -0.634 -7.777 1 97.38 53 LYS B C 1
ATOM 1490 O O . LYS B 1 53 ? -8.133 0.075 -8.352 1 97.38 53 LYS B O 1
ATOM 1495 N N . TRP B 1 54 ? -6.59 -1.491 -8.383 1 97.31 54 TRP B N 1
ATOM 1496 C CA . TRP B 1 54 ? -6.781 -1.741 -9.805 1 97.31 54 TRP B CA 1
ATOM 1497 C C . TRP B 1 54 ? -8.211 -2.191 -10.094 1 97.31 54 TRP B C 1
ATOM 1499 O O . TRP B 1 54 ? -8.867 -1.646 -10.984 1 97.31 54 TRP B O 1
ATOM 1509 N N . LEU B 1 55 ? -8.727 -3.154 -9.328 1 96.62 55 LEU B N 1
ATOM 1510 C CA . LEU B 1 55 ? -10.07 -3.674 -9.523 1 96.62 55 LEU B CA 1
ATOM 1511 C C . LEU B 1 55 ? -11.109 -2.586 -9.281 1 96.62 55 LEU B C 1
ATOM 1513 O O . LEU B 1 55 ? -12.102 -2.492 -10.008 1 96.62 55 LEU B O 1
ATOM 1517 N N . LEU B 1 56 ? -10.828 -1.829 -8.258 1 95.88 56 LEU B N 1
ATOM 1518 C CA . LEU B 1 56 ? -11.734 -0.739 -7.922 1 95.88 56 LEU B CA 1
ATOM 1519 C C . LEU B 1 56 ? -11.906 0.212 -9.102 1 95.88 56 LEU B C 1
ATOM 1521 O O . LEU B 1 56 ? -13.031 0.536 -9.484 1 95.88 56 LEU B O 1
ATOM 1525 N N . PHE B 1 57 ? -10.82 0.573 -9.742 1 95.94 57 PHE B N 1
ATOM 1526 C CA . PHE B 1 57 ? -10.859 1.598 -10.781 1 95.94 57 PHE B CA 1
ATOM 1527 C C . PHE B 1 57 ? -11.266 0.999 -12.117 1 95.94 57 PHE B C 1
ATOM 1529 O O . PHE B 1 57 ? -11.906 1.667 -12.938 1 95.94 57 PHE B O 1
ATOM 1536 N N . GLN B 1 58 ? -10.992 -0.247 -12.32 1 95.94 58 GLN B N 1
ATOM 1537 C CA . GLN B 1 58 ? -11.258 -0.864 -13.617 1 95.94 58 GLN B CA 1
ATOM 1538 C C . GLN B 1 58 ? -12.641 -1.502 -13.648 1 95.94 58 GLN B C 1
ATOM 1540 O O . GLN B 1 58 ? -13.289 -1.535 -14.695 1 95.94 58 GLN B O 1
ATOM 1545 N N . ALA B 1 59 ? -13.125 -2.02 -12.469 1 94.31 59 ALA B N 1
ATOM 1546 C CA . ALA B 1 59 ? -14.32 -2.852 -12.5 1 94.31 59 ALA B CA 1
ATOM 1547 C C . ALA B 1 59 ? -15.32 -2.41 -11.43 1 94.31 59 ALA B C 1
ATOM 1549 O O . ALA B 1 59 ? -16.438 -2.941 -11.359 1 94.31 59 ALA B O 1
ATOM 1550 N N . GLY B 1 60 ? -14.961 -1.468 -10.586 1 93.94 60 GLY B N 1
ATOM 1551 C CA . GLY B 1 60 ? -15.891 -0.911 -9.609 1 93.94 60 GLY B CA 1
ATOM 1552 C C . GLY B 1 60 ? -15.766 -1.54 -8.234 1 93.94 60 GLY B C 1
ATOM 1553 O O . GLY B 1 60 ? -15.008 -2.492 -8.055 1 93.94 60 GLY B O 1
ATOM 1554 N N . PRO B 1 61 ? -16.5 -0.994 -7.258 1 94.12 61 PRO B N 1
ATOM 1555 C CA . PRO B 1 61 ? -16.359 -1.384 -5.855 1 94.12 61 PRO B CA 1
ATOM 1556 C C . PRO B 1 61 ? -16.734 -2.842 -5.605 1 94.12 61 PRO B C 1
ATOM 1558 O O . PRO B 1 61 ? -16.078 -3.527 -4.816 1 94.12 61 PRO B O 1
ATOM 1561 N N . LYS B 1 62 ? -17.797 -3.314 -6.227 1 93.38 62 LYS B N 1
ATOM 1562 C CA . LYS B 1 62 ? -18.219 -4.699 -6.031 1 93.38 62 LYS B CA 1
ATOM 1563 C C . LYS B 1 62 ? -17.125 -5.672 -6.469 1 93.38 62 LYS B C 1
ATOM 1565 O O . LYS B 1 62 ? -16.781 -6.605 -5.734 1 93.38 62 LYS B O 1
ATOM 1570 N N . ALA B 1 63 ? -16.562 -5.43 -7.594 1 93.94 63 ALA B N 1
ATOM 1571 C CA . ALA B 1 63 ? -15.484 -6.277 -8.109 1 93.94 63 ALA B CA 1
ATOM 1572 C C . ALA B 1 63 ? -14.266 -6.234 -7.195 1 93.94 63 ALA B C 1
ATOM 1574 O O . ALA B 1 63 ? -13.609 -7.258 -6.973 1 93.94 63 ALA B O 1
ATOM 1575 N N . ALA B 1 64 ? -13.93 -5.07 -6.715 1 95.62 64 ALA B N 1
ATOM 1576 C CA . ALA B 1 64 ? -12.789 -4.898 -5.812 1 95.62 64 ALA B CA 1
ATOM 1577 C C . ALA B 1 64 ? -12.984 -5.703 -4.531 1 95.62 64 ALA B C 1
ATOM 1579 O O . ALA B 1 64 ? -12.07 -6.398 -4.082 1 95.62 64 ALA B O 1
ATOM 1580 N N . ARG B 1 65 ? -14.172 -5.68 -3.973 1 94.38 65 ARG B N 1
ATOM 1581 C CA . ARG B 1 65 ? -14.461 -6.391 -2.732 1 94.38 65 ARG B CA 1
ATOM 1582 C C . ARG B 1 65 ? -14.438 -7.902 -2.949 1 94.38 65 ARG B C 1
ATOM 1584 O O . ARG B 1 65 ? -13.898 -8.641 -2.125 1 94.38 65 ARG B O 1
ATOM 1591 N N . GLU B 1 66 ? -15.07 -8.312 -4.004 1 94.06 66 GLU B N 1
ATOM 1592 C CA . GLU B 1 66 ? -15.07 -9.734 -4.328 1 94.06 66 GLU B CA 1
ATOM 1593 C C . GLU B 1 66 ? -13.656 -10.242 -4.602 1 94.06 66 GLU B C 1
ATOM 1595 O O . GLU B 1 66 ? -13.297 -11.344 -4.184 1 94.06 66 GLU B O 1
ATOM 1600 N N . GLY B 1 67 ? -12.906 -9.422 -5.383 1 95.5 67 GLY B N 1
ATOM 1601 C CA . GLY B 1 67 ? -11.508 -9.766 -5.629 1 95.5 67 GLY B CA 1
ATOM 1602 C C . GLY B 1 67 ? -10.688 -9.875 -4.355 1 95.5 67 GLY B C 1
ATOM 1603 O O . GLY B 1 67 ? -9.906 -10.812 -4.191 1 95.5 67 GLY B O 1
ATOM 1604 N N . LEU B 1 68 ? -10.859 -8.93 -3.482 1 95.62 68 LEU B N 1
ATOM 1605 C CA . LEU B 1 68 ? -10.18 -8.945 -2.195 1 95.62 68 LEU B CA 1
ATOM 1606 C C . LEU B 1 68 ? -10.477 -10.227 -1.432 1 95.62 68 LEU B C 1
ATOM 1608 O O . LEU B 1 68 ? -9.555 -10.875 -0.916 1 95.62 68 LEU B O 1
ATOM 1612 N N . ALA B 1 69 ? -11.727 -10.602 -1.323 1 94.44 69 ALA B N 1
ATOM 1613 C CA . ALA B 1 69 ? -12.141 -11.812 -0.621 1 94.44 69 ALA B CA 1
ATOM 1614 C C . ALA B 1 69 ? -11.516 -13.055 -1.252 1 94.44 69 ALA B C 1
ATOM 1616 O O . ALA B 1 69 ? -11.031 -13.938 -0.544 1 94.44 69 ALA B O 1
ATOM 1617 N N . LYS B 1 70 ? -11.508 -13.109 -2.531 1 95.31 70 LYS B N 1
ATOM 1618 C CA . LYS B 1 70 ? -10.953 -14.25 -3.256 1 95.31 70 LYS B CA 1
ATOM 1619 C C . LYS B 1 70 ? -9.453 -14.375 -3.008 1 95.31 70 LYS B C 1
ATOM 1621 O O . LYS B 1 70 ? -8.938 -15.484 -2.814 1 95.31 70 LYS B O 1
ATOM 1626 N N . VAL B 1 71 ? -8.75 -13.242 -3.053 1 96.5 71 VAL B N 1
ATOM 1627 C CA . VAL B 1 71 ? -7.312 -13.25 -2.826 1 96.5 71 VAL B CA 1
ATOM 1628 C C . VAL B 1 71 ? -7.016 -13.703 -1.399 1 96.5 71 VAL B C 1
ATOM 1630 O O . VAL B 1 71 ? -6.168 -14.578 -1.184 1 96.5 71 VAL B O 1
ATOM 1633 N N . GLU B 1 72 ? -7.688 -13.172 -0.468 1 94.62 72 GLU B N 1
ATOM 1634 C CA . GLU B 1 72 ? -7.43 -13.492 0.932 1 94.62 72 GLU B CA 1
ATOM 1635 C C . GLU B 1 72 ? -7.68 -14.977 1.21 1 94.62 72 GLU B C 1
ATOM 1637 O O . GLU B 1 72 ? -7.02 -15.57 2.062 1 94.62 72 GLU B O 1
ATOM 1642 N N . GLU B 1 73 ? -8.602 -15.57 0.469 1 94.19 73 GLU B N 1
ATOM 1643 C CA . GLU B 1 73 ? -8.914 -16.984 0.642 1 94.19 73 GLU B CA 1
ATOM 1644 C C . GLU B 1 73 ? -7.793 -17.875 0.115 1 94.19 73 GLU B C 1
ATOM 1646 O O . GLU B 1 73 ? -7.59 -18.984 0.607 1 94.19 73 GLU B O 1
ATOM 1651 N N . GLY B 1 74 ? -7.066 -17.359 -0.801 1 95.88 74 GLY B N 1
ATOM 1652 C CA . GLY B 1 74 ? -6.184 -18.25 -1.549 1 95.88 74 GLY B CA 1
ATOM 1653 C C . GLY B 1 74 ? -4.711 -18 -1.262 1 95.88 74 GLY B C 1
ATOM 1654 O O . GLY B 1 74 ? -3.854 -18.766 -1.692 1 95.88 74 GLY B O 1
ATOM 1655 N N . VAL B 1 75 ? -4.453 -16.938 -0.527 1 98.19 75 VAL B N 1
ATOM 1656 C CA . VAL B 1 75 ? -3.041 -16.625 -0.348 1 98.19 75 VAL B CA 1
ATOM 1657 C C . VAL B 1 75 ? -2.775 -16.25 1.108 1 98.19 75 VAL B C 1
ATOM 1659 O O . VAL B 1 75 ? -3.709 -15.945 1.858 1 98.19 75 VAL B O 1
ATOM 1662 N N . VAL B 1 76 ? -1.542 -16.422 1.556 1 98.31 76 VAL B N 1
ATOM 1663 C CA . VAL B 1 76 ? -1.069 -15.883 2.83 1 98.31 76 VAL B CA 1
ATOM 1664 C C . VAL B 1 76 ? -0.614 -14.438 2.648 1 98.31 76 VAL B C 1
ATOM 1666 O O . VAL B 1 76 ? 0.439 -14.18 2.061 1 98.31 76 VAL B O 1
ATOM 1669 N N . VAL B 1 77 ? -1.368 -13.523 3.166 1 98.44 77 VAL B N 1
ATOM 1670 C CA . VAL B 1 77 ? -0.987 -12.117 3.102 1 98.44 77 VAL B CA 1
ATOM 1671 C C . VAL B 1 77 ? 0.066 -11.812 4.164 1 98.44 77 VAL B C 1
ATOM 1673 O O . VAL B 1 77 ? -0.134 -12.109 5.348 1 98.44 77 VAL B O 1
ATOM 1676 N N . VAL B 1 78 ? 1.161 -11.25 3.807 1 98.38 78 VAL B N 1
ATOM 1677 C CA . VAL B 1 78 ? 2.258 -10.961 4.723 1 98.38 78 VAL B CA 1
ATOM 1678 C C . VAL B 1 78 ? 2.367 -9.453 4.941 1 98.38 78 VAL B C 1
ATOM 1680 O O . VAL B 1 78 ? 2.615 -8.695 3.998 1 98.38 78 VAL B O 1
ATOM 1683 N N . PRO B 1 79 ? 2.203 -9.008 6.172 1 97.5 79 PRO B N 1
ATOM 1684 C CA . PRO B 1 79 ? 2.311 -7.574 6.453 1 97.5 79 PRO B CA 1
ATOM 1685 C C . PRO B 1 79 ? 3.688 -7.008 6.113 1 97.5 79 PRO B C 1
ATOM 1687 O O . PRO B 1 79 ? 4.68 -7.738 6.129 1 97.5 79 PRO B O 1
ATOM 1690 N N . PHE B 1 80 ? 3.701 -5.746 5.707 1 97.44 80 PHE B N 1
ATOM 1691 C CA . PHE B 1 80 ? 4.918 -4.961 5.539 1 97.44 80 PHE B CA 1
ATOM 1692 C C . PHE B 1 80 ? 5.215 -4.152 6.797 1 97.44 80 PHE B C 1
ATOM 1694 O O . PHE B 1 80 ? 4.508 -3.188 7.102 1 97.44 80 PHE B O 1
ATOM 1701 N N . THR B 1 81 ? 6.289 -4.523 7.57 1 97.19 81 THR B N 1
ATOM 1702 C CA . THR B 1 81 ? 6.57 -3.988 8.898 1 97.19 81 THR B CA 1
ATOM 1703 C C . THR B 1 81 ? 7.52 -2.795 8.812 1 97.19 81 THR B C 1
ATOM 1705 O O . THR B 1 81 ? 8.023 -2.475 7.73 1 97.19 81 THR B O 1
ATOM 1708 N N . LEU B 1 82 ? 7.68 -2.146 9.984 1 96.94 82 LEU B N 1
ATOM 1709 C CA . LEU B 1 82 ? 8.664 -1.07 10.055 1 96.94 82 LEU B CA 1
ATOM 1710 C C . LEU B 1 82 ? 10.07 -1.599 9.781 1 96.94 82 LEU B C 1
ATOM 1712 O O . LEU B 1 82 ? 10.898 -0.896 9.203 1 96.94 82 LEU B O 1
ATOM 1716 N N . GLU B 1 83 ? 10.305 -2.83 10.227 1 96.75 83 GLU B N 1
ATOM 1717 C CA . GLU B 1 83 ? 11.586 -3.463 9.922 1 96.75 83 GLU B CA 1
ATOM 1718 C C . GLU B 1 83 ? 11.758 -3.664 8.414 1 96.75 83 GLU B C 1
ATOM 1720 O O . GLU B 1 83 ? 12.852 -3.479 7.883 1 96.75 83 GLU B O 1
ATOM 1725 N N . ASP B 1 84 ? 10.711 -4.047 7.746 1 96.75 84 ASP B N 1
ATOM 1726 C CA . ASP B 1 84 ? 10.75 -4.172 6.289 1 96.75 84 ASP B CA 1
ATOM 1727 C C . ASP B 1 84 ? 11.055 -2.828 5.633 1 96.75 84 ASP B C 1
ATOM 1729 O O . ASP B 1 84 ? 11.836 -2.758 4.684 1 96.75 84 ASP B O 1
ATOM 1733 N N . LEU B 1 85 ? 10.383 -1.785 6.117 1 96.31 85 LEU B N 1
ATOM 1734 C CA . LEU B 1 85 ? 10.609 -0.449 5.578 1 96.31 85 LEU B CA 1
ATOM 1735 C C . LEU B 1 85 ? 12.07 -0.048 5.715 1 96.31 85 LEU B C 1
ATOM 1737 O O . LEU B 1 85 ? 12.656 0.516 4.789 1 96.31 85 LEU B O 1
ATOM 1741 N N . GLU B 1 86 ? 12.656 -0.351 6.875 1 95.69 86 GLU B N 1
ATOM 1742 C CA . GLU B 1 86 ? 14.07 -0.066 7.09 1 95.69 86 GLU B CA 1
ATOM 1743 C C . GLU B 1 86 ? 14.945 -0.825 6.094 1 95.69 86 GLU B C 1
ATOM 1745 O O . GLU B 1 86 ? 15.883 -0.262 5.527 1 95.69 86 GLU B O 1
ATOM 1750 N N . GLU B 1 87 ? 14.633 -2.07 5.914 1 95.12 87 GLU B N 1
ATOM 1751 C CA . GLU B 1 87 ? 15.383 -2.891 4.969 1 95.12 87 GLU B CA 1
ATOM 1752 C C . GLU B 1 87 ? 15.25 -2.359 3.543 1 95.12 87 GLU B C 1
ATOM 1754 O O . GLU B 1 87 ? 16.219 -2.357 2.779 1 95.12 87 GLU B O 1
ATOM 1759 N N . VAL B 1 88 ? 14.109 -1.923 3.23 1 92.81 88 VAL B N 1
ATOM 1760 C CA . VAL B 1 88 ? 13.844 -1.368 1.908 1 92.81 88 VAL B CA 1
ATOM 1761 C C . VAL B 1 88 ? 14.664 -0.097 1.707 1 92.81 88 VAL B C 1
ATOM 1763 O O . VAL B 1 88 ? 15.227 0.121 0.632 1 92.81 88 VAL B O 1
ATOM 1766 N N . CYS B 1 89 ? 14.641 0.739 2.707 1 91.56 89 CYS B N 1
ATOM 1767 C CA . CYS B 1 89 ? 15.414 1.972 2.621 1 91.56 89 CYS B CA 1
ATOM 1768 C C . CYS B 1 89 ? 16.891 1.673 2.381 1 91.56 89 CYS B C 1
ATOM 1770 O O . CYS B 1 89 ? 17.531 2.33 1.561 1 91.56 89 CYS B O 1
ATOM 1772 N N . LEU B 1 90 ? 17.391 0.657 3.045 1 91.69 90 LEU B N 1
ATOM 1773 C CA . LEU B 1 90 ? 18.781 0.246 2.857 1 91.69 90 LEU B CA 1
ATOM 1774 C C . LEU B 1 90 ? 19 -0.3 1.45 1 91.69 90 LEU B C 1
ATOM 1776 O O . LEU B 1 90 ? 20.016 -0 0.816 1 91.69 90 LEU B O 1
ATOM 1780 N N . LEU B 1 91 ? 18.109 -1.074 0.99 1 90 91 LEU B N 1
ATOM 1781 C CA . LEU B 1 91 ? 18.172 -1.648 -0.35 1 90 91 LEU B CA 1
ATOM 1782 C C . LEU B 1 91 ? 18.156 -0.552 -1.411 1 90 91 LEU B C 1
ATOM 1784 O O . LEU B 1 91 ? 18.938 -0.597 -2.361 1 90 91 LEU B O 1
ATOM 1788 N N . LEU B 1 92 ? 17.266 0.401 -1.284 1 89.31 92 LEU B N 1
ATOM 1789 C CA . LEU B 1 92 ? 17.141 1.487 -2.25 1 89.31 92 LEU B CA 1
ATOM 1790 C C . LEU B 1 92 ? 18.406 2.35 -2.262 1 89.31 92 LEU B C 1
ATOM 1792 O O . LEU B 1 92 ? 18.781 2.891 -3.303 1 89.31 92 LEU B O 1
ATOM 1796 N N . ALA B 1 93 ? 19 2.455 -1.101 1 88.31 93 ALA B N 1
ATOM 1797 C CA . ALA B 1 93 ? 20.25 3.205 -1.018 1 88.31 93 ALA B CA 1
ATOM 1798 C C . ALA B 1 93 ? 21.344 2.545 -1.858 1 88.31 93 ALA B C 1
ATOM 1800 O O . ALA B 1 93 ? 22.203 3.229 -2.414 1 88.31 93 ALA B O 1
ATOM 1801 N N . ARG B 1 94 ? 21.266 1.229 -2.035 1 89.88 94 ARG B N 1
ATOM 1802 C CA . ARG B 1 94 ? 22.266 0.469 -2.789 1 89.88 94 ARG B CA 1
ATOM 1803 C C . ARG B 1 94 ? 21.922 0.44 -4.273 1 89.88 94 ARG B C 1
ATOM 1805 O O . ARG B 1 94 ? 22.75 0.063 -5.102 1 89.88 94 ARG B O 1
ATOM 1812 N N . LEU B 1 95 ? 20.703 0.922 -4.645 1 89.12 95 LEU B N 1
ATOM 1813 C CA . LEU B 1 95 ? 20.219 0.915 -6.023 1 89.12 95 LEU B CA 1
ATOM 1814 C C . LEU B 1 95 ? 19.719 2.295 -6.434 1 89.12 95 LEU B C 1
ATOM 1816 O O . LEU B 1 95 ? 18.562 2.459 -6.793 1 89.12 95 LEU B O 1
ATOM 1820 N N . PRO B 1 96 ? 20.547 3.264 -6.438 1 81 96 PRO B N 1
ATOM 1821 C CA . PRO B 1 96 ? 20.109 4.648 -6.637 1 81 96 PRO B CA 1
ATOM 1822 C C . PRO B 1 96 ? 19.391 4.852 -7.965 1 81 96 PRO B C 1
ATOM 1824 O O . PRO B 1 96 ? 18.531 5.738 -8.07 1 81 96 PRO B O 1
ATOM 1827 N N . GLY B 1 97 ? 19.531 4.078 -8.945 1 86.5 97 GLY B N 1
ATOM 1828 C CA . GLY B 1 97 ? 18.891 4.281 -10.234 1 86.5 97 GLY B CA 1
ATOM 1829 C C . GLY B 1 97 ? 17.75 3.32 -10.492 1 86.5 97 GLY B C 1
ATOM 1830 O O . GLY B 1 97 ? 17.125 3.359 -11.555 1 86.5 97 GLY B O 1
ATOM 1831 N N . TRP B 1 98 ? 17.422 2.723 -9.461 1 90.25 98 TRP B N 1
ATOM 1832 C CA . TRP B 1 98 ? 16.375 1.728 -9.664 1 90.25 98 TRP B CA 1
ATOM 1833 C C . TRP B 1 98 ? 15 2.381 -9.688 1 90.25 98 TRP B C 1
ATOM 1835 O O . TRP B 1 98 ? 14.68 3.199 -8.82 1 90.25 98 TRP B O 1
ATOM 1845 N N . GLY B 1 99 ? 14.133 2.047 -10.617 1 91.12 99 GLY B N 1
ATOM 1846 C CA . GLY B 1 99 ? 12.844 2.668 -10.875 1 91.12 99 GLY B CA 1
ATOM 1847 C C . GLY B 1 99 ? 11.68 1.864 -10.336 1 91.12 99 GLY B C 1
ATOM 1848 O O . GLY B 1 99 ? 10.531 2.098 -10.719 1 91.12 99 GLY B O 1
ATOM 1849 N N . GLY B 1 100 ? 11.953 0.978 -9.406 1 93.81 100 GLY B N 1
ATOM 1850 C CA . GLY B 1 100 ? 10.875 0.171 -8.859 1 93.81 100 GLY B CA 1
ATOM 1851 C C . GLY B 1 100 ? 10.164 0.835 -7.691 1 93.81 100 GLY B C 1
ATOM 1852 O O . GLY B 1 100 ? 10.719 1.744 -7.062 1 93.81 100 GLY B O 1
ATOM 1853 N N . THR B 1 101 ? 8.914 0.412 -7.434 1 95.75 101 THR B N 1
ATOM 1854 C CA . THR B 1 101 ? 8.094 0.943 -6.348 1 95.75 101 THR B CA 1
ATOM 1855 C C . THR B 1 101 ? 8.406 0.227 -5.035 1 95.75 101 THR B C 1
ATOM 1857 O O . THR B 1 101 ? 9.172 -0.735 -5.016 1 95.75 101 THR B O 1
ATOM 1860 N N . LEU B 1 102 ? 7.855 0.738 -3.959 1 95.81 102 LEU B N 1
ATOM 1861 C CA . LEU B 1 102 ? 7.996 0.065 -2.672 1 95.81 102 LEU B CA 1
ATOM 1862 C C . LEU B 1 102 ? 7.301 -1.291 -2.688 1 95.81 102 LEU B C 1
ATOM 1864 O O . LEU B 1 102 ? 7.742 -2.229 -2.021 1 95.81 102 LEU B O 1
ATOM 1868 N N . GLU B 1 103 ? 6.188 -1.416 -3.463 1 96.62 103 GLU B N 1
ATOM 1869 C CA . GLU B 1 103 ? 5.543 -2.711 -3.66 1 96.62 103 GLU B CA 1
ATOM 1870 C C . GLU B 1 103 ? 6.508 -3.717 -4.281 1 96.62 103 GLU B C 1
ATOM 1872 O O . GLU B 1 103 ? 6.582 -4.867 -3.844 1 96.62 103 GLU B O 1
ATOM 1877 N N . ASP B 1 104 ? 7.281 -3.244 -5.262 1 96.44 104 ASP B N 1
ATOM 1878 C CA . ASP B 1 104 ? 8.273 -4.102 -5.895 1 96.44 104 ASP B CA 1
ATOM 1879 C C . ASP B 1 104 ? 9.328 -4.559 -4.887 1 96.44 104 ASP B C 1
ATOM 1881 O O . ASP B 1 104 ? 9.742 -5.719 -4.898 1 96.44 104 ASP B O 1
ATOM 1885 N N . THR B 1 105 ? 9.766 -3.627 -4.062 1 95.25 105 THR B N 1
ATOM 1886 C CA . THR B 1 105 ? 10.742 -3.971 -3.031 1 95.25 105 THR B CA 1
ATOM 1887 C C . THR B 1 105 ? 10.164 -4.992 -2.059 1 95.25 105 THR B C 1
ATOM 1889 O O . THR B 1 105 ? 10.867 -5.895 -1.604 1 95.25 105 THR B O 1
ATOM 1892 N N . GLY B 1 106 ? 8.883 -4.812 -1.702 1 95.69 106 GLY B N 1
ATOM 1893 C CA . GLY B 1 106 ? 8.211 -5.766 -0.828 1 95.69 106 GLY B CA 1
ATOM 1894 C C . GLY B 1 106 ? 8.18 -7.172 -1.394 1 95.69 106 GLY B C 1
ATOM 1895 O O . GLY B 1 106 ? 8.391 -8.148 -0.666 1 95.69 106 GLY B O 1
ATOM 1896 N N . VAL B 1 107 ? 7.926 -7.238 -2.682 1 98.12 107 VAL B N 1
ATOM 1897 C CA . VAL B 1 107 ? 7.922 -8.531 -3.357 1 98.12 107 VAL B CA 1
ATOM 1898 C C . VAL B 1 107 ? 9.312 -9.148 -3.297 1 98.12 107 VAL B C 1
ATOM 1900 O O . VAL B 1 107 ? 9.469 -10.312 -2.906 1 98.12 107 VAL B O 1
ATOM 1903 N N . ALA B 1 108 ? 10.32 -8.383 -3.619 1 96.69 108 ALA B N 1
ATOM 1904 C CA . ALA B 1 108 ? 11.695 -8.875 -3.646 1 96.69 108 ALA B CA 1
ATOM 1905 C C . ALA B 1 108 ? 12.148 -9.32 -2.258 1 96.69 108 ALA B C 1
ATOM 1907 O O . ALA B 1 108 ? 12.695 -10.414 -2.094 1 96.69 108 ALA B O 1
ATOM 1908 N N . LEU B 1 109 ? 11.875 -8.477 -1.259 1 96.5 109 LEU B N 1
ATOM 1909 C CA . LEU B 1 109 ? 12.32 -8.758 0.104 1 96.5 109 LEU B CA 1
ATOM 1910 C C . LEU B 1 109 ? 11.656 -10.031 0.637 1 96.5 109 LEU B C 1
ATOM 1912 O O . LEU B 1 109 ? 12.32 -10.867 1.252 1 96.5 109 LEU B O 1
ATOM 1916 N N . LEU B 1 110 ? 10.383 -10.18 0.435 1 98 110 LEU B N 1
ATOM 1917 C CA . LEU B 1 110 ? 9.672 -11.352 0.92 1 98 110 LEU B CA 1
ATOM 1918 C C . LEU B 1 110 ? 10.172 -12.617 0.223 1 98 110 LEU B C 1
ATOM 1920 O O . LEU B 1 110 ? 10.367 -13.648 0.866 1 98 110 LEU B O 1
ATOM 1924 N N . ALA B 1 111 ? 10.336 -12.539 -1.104 1 98.31 111 ALA B N 1
ATOM 1925 C CA . ALA B 1 111 ? 10.82 -13.688 -1.867 1 98.31 111 ALA B CA 1
ATOM 1926 C C . ALA B 1 111 ? 12.188 -14.141 -1.365 1 98.31 111 ALA B C 1
ATOM 1928 O O . ALA B 1 111 ? 12.422 -15.336 -1.181 1 98.31 111 ALA B O 1
ATOM 1929 N N . LEU B 1 112 ? 13.062 -13.203 -1.134 1 96.75 112 LEU B N 1
ATOM 1930 C CA . LEU B 1 112 ? 14.414 -13.508 -0.657 1 96.75 112 LEU B CA 1
ATOM 1931 C C . LEU B 1 112 ? 14.367 -14.102 0.747 1 96.75 112 LEU B C 1
ATOM 1933 O O . LEU B 1 112 ? 15.07 -15.07 1.033 1 96.75 112 LEU B O 1
ATOM 1937 N N . ARG B 1 113 ? 13.562 -13.547 1.621 1 97.19 113 ARG B N 1
ATOM 1938 C CA . ARG B 1 113 ? 13.438 -14.016 2.996 1 97.19 113 ARG B CA 1
ATOM 1939 C C . ARG B 1 113 ? 12.922 -15.453 3.037 1 97.19 113 ARG B C 1
ATOM 1941 O O . ARG B 1 113 ? 13.383 -16.25 3.852 1 97.19 113 ARG B O 1
ATOM 1948 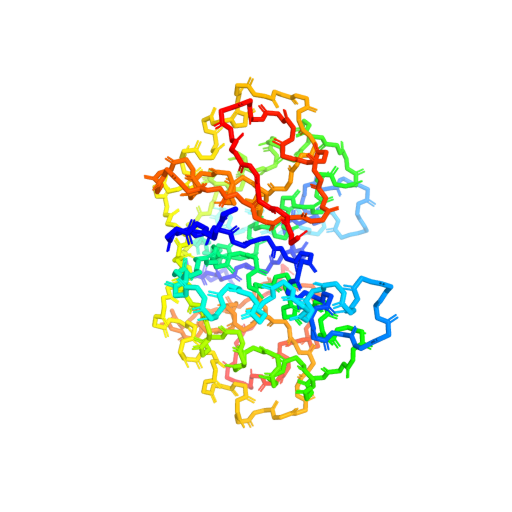N N . LEU B 1 114 ? 12 -15.758 2.152 1 98.06 114 LEU B N 1
ATOM 1949 C CA . LEU B 1 114 ? 11.367 -17.078 2.152 1 98.06 114 LEU B CA 1
ATOM 1950 C C . LEU B 1 114 ? 12.164 -18.062 1.304 1 98.06 114 LEU B C 1
ATOM 1952 O O . LEU B 1 114 ? 11.891 -19.266 1.319 1 98.06 114 LEU B O 1
ATOM 1956 N N . GLY B 1 115 ? 13.094 -17.547 0.53 1 97.88 115 GLY B N 1
ATOM 1957 C CA . GLY B 1 115 ? 13.75 -18.391 -0.455 1 97.88 115 GLY B CA 1
ATOM 1958 C C . GLY B 1 115 ? 12.789 -18.938 -1.498 1 97.88 115 GLY B C 1
ATOM 1959 O O . GLY B 1 115 ? 12.914 -20.094 -1.916 1 97.88 115 GLY B O 1
ATOM 1960 N N . ALA B 1 116 ? 11.805 -18.203 -1.849 1 98.56 116 ALA B N 1
ATOM 1961 C CA . ALA B 1 116 ? 10.758 -18.641 -2.77 1 98.56 116 ALA B CA 1
ATOM 1962 C C . ALA B 1 116 ? 10.836 -17.859 -4.086 1 98.56 116 ALA B C 1
ATOM 1964 O O . ALA B 1 116 ? 11.234 -16.703 -4.105 1 98.56 116 ALA B O 1
ATOM 1965 N N . PRO B 1 117 ? 10.5 -18.469 -5.195 1 98.56 117 PRO B N 1
ATOM 1966 C CA . PRO B 1 117 ? 10.422 -17.734 -6.457 1 98.56 117 PRO B CA 1
ATOM 1967 C C . PRO B 1 117 ? 9.234 -16.766 -6.512 1 98.56 117 PRO B C 1
ATOM 1969 O O . PRO B 1 117 ? 8.328 -16.859 -5.68 1 98.56 117 PRO B O 1
ATOM 1972 N N . VAL B 1 118 ? 9.32 -15.867 -7.461 1 98.69 118 VAL B N 1
ATOM 1973 C CA . VAL B 1 118 ? 8.281 -14.867 -7.68 1 98.69 118 VAL B CA 1
ATOM 1974 C C . VAL B 1 118 ? 7.516 -15.188 -8.961 1 98.69 118 VAL B C 1
ATOM 1976 O O . VAL B 1 118 ? 8.117 -15.57 -9.969 1 98.69 118 VAL B O 1
ATOM 1979 N N . TRP B 1 119 ? 6.219 -15.133 -8.93 1 98.81 119 TRP B N 1
ATOM 1980 C CA . TRP B 1 119 ? 5.441 -15.039 -10.156 1 98.81 119 TRP B CA 1
ATOM 1981 C C . TRP B 1 119 ? 5.035 -13.602 -10.438 1 98.81 119 TRP B C 1
ATOM 1983 O O . TRP B 1 119 ? 4.297 -12.992 -9.664 1 98.81 119 TRP B O 1
ATOM 1993 N N . THR B 1 120 ? 5.516 -13.055 -11.484 1 98.19 120 THR B N 1
ATOM 1994 C CA . THR B 1 120 ? 5.242 -11.695 -11.93 1 98.19 120 THR B CA 1
ATOM 1995 C C . THR B 1 120 ? 5.074 -11.641 -13.445 1 98.19 120 THR B C 1
ATOM 1997 O O . THR B 1 120 ? 5.508 -12.547 -14.156 1 98.19 120 THR B O 1
ATOM 2000 N N . LEU B 1 121 ? 4.352 -10.672 -13.914 1 96.75 121 LEU B N 1
ATOM 2001 C CA . LEU B 1 121 ? 4.227 -10.422 -15.344 1 96.75 121 LEU B CA 1
ATOM 2002 C C . LEU B 1 121 ? 5.098 -9.242 -15.766 1 96.75 121 LEU B C 1
ATOM 2004 O O . LEU B 1 121 ? 5.234 -8.961 -16.953 1 96.75 121 LEU B O 1
ATOM 2008 N N . ASN B 1 122 ? 5.617 -8.492 -14.773 1 91.06 122 ASN B N 1
ATOM 2009 C CA . ASN B 1 122 ? 6.551 -7.395 -15.008 1 91.06 122 ASN B CA 1
ATOM 2010 C C . ASN B 1 122 ? 7.934 -7.707 -14.453 1 91.06 122 ASN B C 1
AT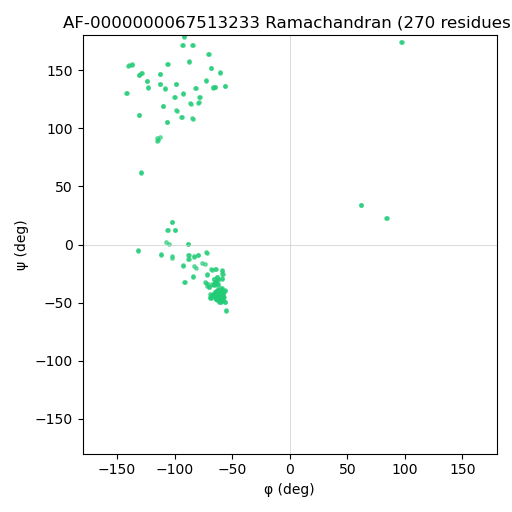OM 2012 O O . ASN B 1 122 ? 8.312 -7.191 -13.398 1 91.06 122 ASN B O 1
ATOM 2016 N N . TYR B 1 123 ? 8.844 -8.266 -15.242 1 89.81 123 TYR B N 1
ATOM 2017 C CA . TYR B 1 123 ? 10.148 -8.758 -14.805 1 89.81 123 TYR B CA 1
ATOM 2018 C C . TYR B 1 123 ? 11.156 -7.625 -14.727 1 89.81 123 TYR B C 1
ATOM 2020 O O . TYR B 1 123 ? 12.117 -7.695 -13.953 1 89.81 123 TYR B O 1
ATOM 2028 N N . ARG B 1 124 ? 10.922 -6.574 -15.328 1 89.69 124 ARG B N 1
ATOM 2029 C CA . ARG B 1 124 ? 11.906 -5.5 -15.43 1 89.69 124 ARG B CA 1
ATOM 2030 C C . ARG B 1 124 ? 12.078 -4.785 -14.094 1 89.69 124 ARG B C 1
ATOM 2032 O O . ARG B 1 124 ? 13.188 -4.414 -13.719 1 89.69 124 ARG B O 1
ATOM 2039 N N . ASP B 1 125 ? 11 -4.645 -13.367 1 88.75 125 ASP B N 1
ATOM 2040 C CA . ASP B 1 125 ? 11.062 -3.934 -12.094 1 88.75 125 ASP B CA 1
ATOM 2041 C C . ASP B 1 125 ? 11.75 -4.781 -11.023 1 88.75 125 ASP B C 1
ATOM 2043 O O . ASP B 1 125 ? 12.25 -4.25 -10.031 1 88.75 125 ASP B O 1
ATOM 2047 N N . LEU B 1 126 ? 11.852 -6.066 -11.273 1 94.38 126 LEU B N 1
ATOM 2048 C CA . LEU B 1 126 ? 12.5 -6.953 -10.32 1 94.38 126 LEU B CA 1
ATOM 2049 C C . LEU B 1 126 ? 13.883 -7.363 -10.805 1 94.38 126 LEU B C 1
ATOM 2051 O O . LEU B 1 126 ? 14.594 -8.109 -10.117 1 94.38 126 LEU B O 1
ATOM 2055 N N . GLY B 1 127 ? 14.297 -6.875 -11.953 1 89.81 127 GLY B N 1
ATOM 2056 C CA . GLY B 1 127 ? 15.586 -7.191 -12.555 1 89.81 127 GLY B CA 1
ATOM 2057 C C . GLY B 1 127 ? 16.766 -6.707 -11.727 1 89.81 127 GLY B C 1
ATOM 2058 O O . GLY B 1 127 ? 17.875 -7.219 -11.867 1 89.81 127 GLY B O 1
ATOM 2059 N N . ALA B 1 128 ? 16.594 -5.781 -10.891 1 90.12 128 ALA B N 1
ATOM 2060 C CA . ALA B 1 128 ? 17.641 -5.199 -10.047 1 90.12 128 ALA B CA 1
ATOM 2061 C C . ALA B 1 128 ? 18.047 -6.168 -8.938 1 90.12 128 ALA B C 1
ATOM 2063 O O . ALA B 1 128 ? 19.062 -5.945 -8.258 1 90.12 128 ALA B O 1
ATOM 2064 N N . PHE B 1 129 ? 17.344 -7.301 -8.805 1 93.19 129 PHE B N 1
ATOM 2065 C CA . PHE B 1 129 ? 17.594 -8.305 -7.781 1 93.19 129 PHE B CA 1
ATOM 2066 C C . PHE B 1 129 ? 18.047 -9.617 -8.414 1 93.19 129 PHE B C 1
ATOM 2068 O O . PHE B 1 129 ? 17.25 -10.539 -8.578 1 93.19 129 PHE B O 1
ATOM 2075 N N . PRO B 1 130 ? 19.297 -9.789 -8.617 1 91.31 130 PRO B N 1
ATOM 2076 C CA . PRO B 1 130 ? 19.781 -10.945 -9.367 1 91.31 130 PRO B CA 1
ATOM 2077 C C . PRO B 1 130 ? 19.562 -12.266 -8.625 1 91.31 130 PRO B C 1
ATOM 2079 O O . PRO B 1 130 ? 19.578 -13.336 -9.242 1 91.31 130 PRO B O 1
ATOM 2082 N N . ALA B 1 131 ? 19.406 -12.188 -7.289 1 95.19 131 ALA B N 1
ATOM 2083 C CA . ALA B 1 131 ? 19.25 -13.398 -6.492 1 95.19 131 ALA B CA 1
ATOM 2084 C C . ALA B 1 131 ? 17.812 -13.93 -6.578 1 95.19 131 ALA B C 1
ATOM 2086 O O . ALA B 1 131 ? 17.531 -15.039 -6.133 1 95.19 131 ALA B O 1
ATOM 2087 N N . LEU B 1 132 ? 16.969 -13.18 -7.152 1 96.88 132 LEU B N 1
ATOM 2088 C CA . LEU B 1 132 ? 15.57 -13.602 -7.242 1 96.88 132 LEU B CA 1
ATOM 2089 C C . LEU B 1 132 ? 15.406 -14.727 -8.266 1 96.88 132 LEU B C 1
ATOM 2091 O O . LEU B 1 132 ? 16.062 -14.719 -9.305 1 96.88 132 LEU B O 1
ATOM 2095 N N . ARG B 1 133 ? 14.555 -15.641 -7.91 1 97.19 133 ARG B N 1
ATOM 2096 C CA . ARG B 1 133 ? 14.07 -16.656 -8.844 1 97.19 133 ARG B CA 1
ATOM 2097 C C . ARG B 1 133 ? 12.633 -16.375 -9.258 1 97.19 133 ARG B C 1
ATOM 2099 O O . ARG B 1 133 ? 11.883 -15.742 -8.516 1 97.19 133 ARG B O 1
ATOM 2106 N N . PHE B 1 134 ? 12.336 -16.906 -10.43 1 97.75 134 PHE B N 1
ATOM 2107 C CA . PHE B 1 134 ? 11.008 -16.625 -10.969 1 97.75 134 PHE B CA 1
ATOM 2108 C C . PHE B 1 134 ? 10.312 -17.906 -11.391 1 97.75 134 PHE B C 1
ATOM 2110 O O . PHE B 1 134 ? 10.969 -18.891 -11.734 1 97.75 134 PHE B O 1
ATOM 2117 N N . TRP B 1 135 ? 9.055 -17.922 -11.258 1 98 135 TRP B N 1
ATOM 2118 C CA . TRP B 1 135 ? 8.219 -19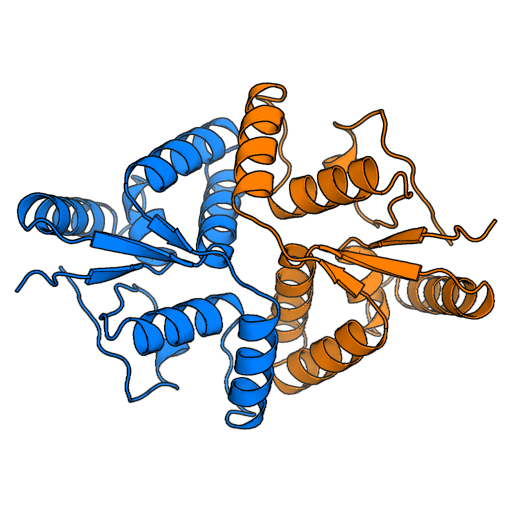.016 -11.727 1 98 135 TRP B CA 1
ATOM 2119 C C . TRP B 1 135 ? 7.16 -18.516 -12.703 1 98 135 TRP B C 1
ATOM 2121 O O . TRP B 1 135 ? 6.578 -17.453 -12.5 1 98 135 TRP B O 1
ATOM 2131 N N . THR B 1 136 ? 6.961 -19.156 -13.758 1 94.75 136 THR B N 1
ATOM 2132 C CA . THR B 1 136 ? 5.898 -18.891 -14.719 1 94.75 136 THR B CA 1
ATOM 2133 C C . THR B 1 136 ? 5.152 -20.172 -15.07 1 94.75 136 THR B C 1
ATOM 2135 O O . THR B 1 136 ? 5.73 -21.266 -15.031 1 94.75 136 THR B O 1
ATOM 2138 N N . PRO B 1 137 ? 3.914 -20.078 -15.305 1 93.75 137 PRO B N 1
ATOM 2139 C CA . PRO B 1 137 ? 3.115 -21.266 -15.602 1 93.75 137 PRO B CA 1
ATOM 2140 C C . PRO B 1 137 ? 3.609 -22.016 -16.828 1 93.75 137 PRO B C 1
ATOM 2142 O O . PRO B 1 137 ? 4.145 -21.406 -17.766 1 93.75 137 PRO B O 1
#